Protein AF-A0A9P3GT77-F1 (afdb_monomer_lite)

Organism: NCBI:txid48140

Radius of gyration: 29.36 Å; chains: 1; bounding box: 68×84×72 Å

Sequence (275 aa):
MAATRSKTGKGPNAPKTLSAKAAGKRKATHTPSASEDEDPRPPKKKAAPAEVVYHAGDIPLFTLVYGRNGRIRLKCIHHRLRRVIKTAFISLKYELYVYDAFPDTLKQNKLQFLAKCLKKAAMTLDEHEIYHQFSVDFNWTKEIISLLETQLSQLQGYVRRLALIKVPLHYKLNGNPPDLQERVLELLRGLRYVYAGDVMGVFDATKPFMHPCIADIIFHLLWTQRRSFLQLATGLFDIEWNGEAYKIIPGPLVCLVATAIHSVLRDMSTPAEVP

pLDDT: mean 75.18, std 20.64, range [29.97, 97.44]

InterPro domains:
  IPR045341 Domain of unknown function DUF6532 [PF20149] (93-270)

Foldseek 3Di:
DDDDDDDDDDDDDDDDDDDDDDDDDDDDDDDDDDDDDDDPDDDDDDPDPDDPDADLVPADQLDFDADPVRATDLVRHHPLLSQLLVQLLLLLVVCCFAPNVCLPPDVVSLLVSSLVSSLVSCVVVVVVVSNVCSVPPVVSVVSSSVVVVVSSVVVLVVLLVLLLVLLCVQQVLPDDLVVSLVLLVCVVVPPPFDFADHSPGDTPPVGGLPHVSLVVSVCCQQPVDPCGNCVVCVVQQQDDDPNDGGGDRHPSNSVSNRVSNSVSSVVSNDDDPDD

Structure (mmCIF, N/CA/C/O backbone):
data_AF-A0A9P3GT77-F1
#
_entry.id   AF-A0A9P3GT77-F1
#
loop_
_atom_site.group_PDB
_atom_site.id
_atom_site.type_symbol
_atom_site.label_atom_id
_atom_site.label_alt_id
_atom_site.label_comp_id
_atom_site.label_asym_id
_atom_site.label_entity_id
_atom_site.label_seq_id
_atom_site.pdbx_PDB_ins_code
_atom_site.Cartn_x
_atom_site.Cartn_y
_atom_site.Cartn_z
_atom_site.occupancy
_atom_site.B_iso_or_equiv
_atom_site.auth_seq_id
_atom_site.auth_comp_id
_atom_site.auth_asym_id
_atom_site.auth_atom_id
_atom_site.pdbx_PDB_model_num
ATOM 1 N N . MET A 1 1 ? 31.602 -51.333 -35.071 1.00 41.25 1 MET A N 1
ATOM 2 C CA . MET A 1 1 ? 32.617 -50.286 -35.325 1.00 41.25 1 MET A CA 1
ATOM 3 C C . MET A 1 1 ? 32.482 -49.267 -34.206 1.00 41.25 1 MET A C 1
ATOM 5 O O . MET A 1 1 ? 31.450 -48.631 -34.116 1.00 41.25 1 MET A O 1
ATOM 9 N N . ALA A 1 2 ? 33.247 -49.410 -33.130 1.00 36.69 2 ALA A N 1
ATOM 10 C CA . ALA A 1 2 ? 34.633 -48.966 -32.940 1.00 36.69 2 ALA A CA 1
ATOM 11 C C . ALA A 1 2 ? 34.633 -47.674 -32.105 1.00 36.69 2 ALA A C 1
ATOM 13 O O . ALA A 1 2 ? 34.056 -46.661 -32.476 1.00 36.69 2 ALA A O 1
ATOM 14 N N . ALA A 1 3 ? 35.207 -47.816 -30.916 1.00 38.56 3 ALA A N 1
ATOM 15 C CA . ALA A 1 3 ? 35.245 -46.870 -29.819 1.00 38.56 3 ALA A CA 1
ATOM 16 C C . ALA A 1 3 ? 36.272 -45.754 -30.038 1.00 38.56 3 ALA A C 1
ATOM 18 O O . ALA A 1 3 ? 37.274 -45.990 -30.703 1.00 38.56 3 ALA A O 1
ATOM 19 N N . THR A 1 4 ? 36.136 -44.654 -29.293 1.00 48.56 4 THR A N 1
ATOM 20 C CA . THR A 1 4 ? 37.295 -44.049 -28.615 1.00 48.56 4 THR A CA 1
ATOM 21 C C . THR A 1 4 ? 36.884 -43.260 -27.370 1.00 48.56 4 THR A C 1
ATOM 23 O O . THR A 1 4 ? 36.150 -42.279 -27.408 1.00 48.56 4 THR A O 1
ATOM 26 N N . ARG A 1 5 ? 37.399 -43.748 -26.237 1.00 42.12 5 ARG A N 1
ATOM 27 C CA . ARG A 1 5 ? 37.563 -43.063 -24.950 1.00 42.12 5 ARG A CA 1
ATOM 28 C C . ARG A 1 5 ? 38.651 -41.991 -25.068 1.00 42.12 5 ARG A C 1
ATOM 30 O O . ARG A 1 5 ? 39.662 -42.234 -25.716 1.00 42.12 5 ARG A O 1
ATOM 37 N N . SER A 1 6 ? 38.540 -40.933 -24.268 1.00 46.06 6 SER A N 1
ATOM 38 C CA . SER A 1 6 ? 39.697 -40.206 -23.734 1.00 46.06 6 SER A CA 1
ATOM 39 C C . SER A 1 6 ? 39.411 -39.758 -22.295 1.00 46.06 6 SER A C 1
ATOM 41 O O . SER A 1 6 ? 38.379 -39.157 -22.009 1.00 46.06 6 SER A O 1
ATOM 43 N N . LYS A 1 7 ? 40.312 -40.145 -21.386 1.00 42.88 7 LYS A N 1
ATOM 44 C CA . LYS A 1 7 ? 40.412 -39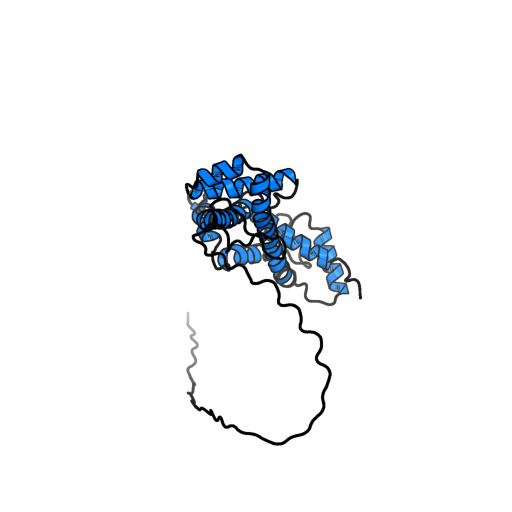.791 -19.960 1.00 42.88 7 LYS A CA 1
ATOM 45 C C . LYS A 1 7 ? 41.650 -38.905 -19.801 1.00 42.88 7 LYS A C 1
ATOM 47 O O . LYS A 1 7 ? 42.642 -39.264 -20.414 1.00 42.88 7 LYS A O 1
ATOM 52 N N . THR A 1 8 ? 41.620 -37.922 -18.891 1.00 38.75 8 THR A N 1
ATOM 53 C CA . THR A 1 8 ? 42.685 -37.490 -17.932 1.00 38.75 8 THR A CA 1
ATOM 54 C C . THR A 1 8 ? 42.324 -36.087 -17.401 1.00 38.75 8 THR A C 1
ATOM 56 O O . THR A 1 8 ? 41.850 -35.280 -18.182 1.00 38.75 8 THR A O 1
ATOM 59 N N . GLY A 1 9 ? 42.486 -35.693 -16.132 1.00 36.59 9 GLY A N 1
ATOM 60 C CA . GLY A 1 9 ? 43.200 -36.300 -15.013 1.00 36.59 9 GLY A CA 1
ATOM 61 C C . GLY A 1 9 ? 42.907 -35.620 -13.656 1.00 36.59 9 GLY A C 1
ATOM 62 O O . GLY A 1 9 ? 42.288 -34.563 -13.579 1.00 36.59 9 GLY A O 1
ATOM 63 N N . LYS A 1 10 ? 43.355 -36.310 -12.594 1.00 35.69 10 LYS A N 1
ATOM 64 C CA . LYS A 1 10 ? 43.526 -35.878 -11.188 1.00 35.69 10 LYS A CA 1
ATOM 65 C C . LYS A 1 10 ? 44.406 -34.613 -11.114 1.00 35.69 10 LYS A C 1
ATOM 67 O O . LYS A 1 10 ? 45.327 -34.498 -11.906 1.00 35.69 10 LYS A O 1
ATOM 72 N N . GLY A 1 11 ? 44.221 -33.685 -10.175 1.00 33.62 11 GLY A N 1
ATOM 73 C CA . GLY A 1 11 ? 44.487 -33.857 -8.741 1.00 33.62 11 GLY A CA 1
ATOM 74 C C . GLY A 1 11 ? 44.861 -32.511 -8.072 1.00 33.62 11 GLY A C 1
ATOM 75 O O . GLY A 1 11 ? 44.884 -31.498 -8.760 1.00 33.62 11 GLY A O 1
ATOM 76 N N . PRO A 1 12 ? 45.113 -32.484 -6.750 1.00 51.50 12 PRO A N 1
ATOM 77 C CA . PRO A 1 12 ? 44.580 -31.489 -5.805 1.00 51.50 12 PRO A CA 1
ATOM 78 C C . PRO A 1 12 ? 45.607 -30.447 -5.322 1.00 51.50 12 PRO A C 1
ATOM 80 O O . PRO A 1 12 ? 46.800 -30.664 -5.482 1.00 51.50 12 PRO A O 1
ATOM 83 N N . ASN A 1 13 ? 45.156 -29.379 -4.640 1.00 35.78 13 ASN A N 1
ATOM 84 C CA . ASN A 1 13 ? 45.839 -28.845 -3.447 1.00 35.78 13 ASN A CA 1
ATOM 85 C C . ASN A 1 13 ? 45.026 -27.764 -2.708 1.00 35.78 13 ASN A C 1
ATOM 87 O O . ASN A 1 13 ? 44.685 -26.724 -3.261 1.00 35.78 13 ASN A O 1
ATOM 91 N N . ALA A 1 14 ? 44.787 -28.014 -1.419 1.00 36.66 14 ALA A N 1
ATOM 92 C CA . ALA A 1 14 ? 44.567 -27.003 -0.386 1.00 36.66 14 ALA A CA 1
ATOM 93 C C . ALA A 1 14 ? 45.889 -26.804 0.380 1.00 36.66 14 ALA A C 1
ATOM 95 O O . ALA A 1 14 ? 46.690 -27.741 0.437 1.00 36.66 14 ALA A O 1
ATOM 96 N N . PRO A 1 15 ? 46.088 -25.657 1.054 1.00 42.78 15 PRO A N 1
ATOM 97 C CA . PRO A 1 15 ? 46.388 -25.769 2.485 1.00 42.78 15 PRO A CA 1
ATOM 98 C C . PRO A 1 15 ? 45.767 -24.665 3.379 1.00 42.78 15 PRO A C 1
ATOM 100 O O . PRO A 1 15 ? 45.815 -23.478 3.085 1.00 42.78 15 PRO A O 1
ATOM 103 N N . LYS A 1 16 ? 45.174 -25.123 4.493 1.00 37.44 16 LYS A N 1
ATOM 104 C CA . LYS A 1 16 ? 45.389 -24.769 5.920 1.00 37.44 16 LYS A CA 1
ATOM 105 C C . LYS A 1 16 ? 45.802 -23.337 6.363 1.00 37.44 16 LYS A C 1
ATOM 107 O O . LYS A 1 16 ? 46.931 -22.919 6.162 1.00 37.44 16 LYS A O 1
ATOM 112 N N . THR A 1 17 ? 44.886 -22.730 7.143 1.00 35.00 17 THR A N 1
ATOM 113 C CA . THR A 1 17 ? 44.977 -22.144 8.522 1.00 35.00 17 THR A CA 1
ATOM 114 C C . THR A 1 17 ? 46.161 -21.274 8.984 1.00 35.00 17 THR A C 1
ATOM 116 O O . THR A 1 17 ? 47.285 -21.740 8.901 1.00 35.00 17 THR A O 1
ATOM 119 N N . LEU A 1 18 ? 45.861 -20.157 9.688 1.00 36.53 18 LEU A N 1
ATOM 120 C CA . LEU A 1 18 ? 46.542 -19.562 10.882 1.00 36.53 18 LEU A CA 1
ATOM 121 C C . LEU A 1 18 ? 45.665 -18.374 11.393 1.00 36.53 18 LEU A C 1
ATOM 123 O O . LEU A 1 18 ? 45.465 -17.423 10.652 1.00 36.53 18 LEU A O 1
ATOM 127 N N . SER A 1 19 ? 44.837 -18.458 12.448 1.00 31.14 19 SER A N 1
ATOM 128 C CA . SER A 1 19 ? 45.058 -18.246 13.905 1.00 31.14 19 SER A CA 1
ATOM 129 C C . SER A 1 19 ? 46.036 -17.138 14.358 1.00 31.14 19 SER A C 1
ATOM 131 O O . SER A 1 19 ? 47.237 -17.320 14.197 1.00 31.14 19 SER A O 1
ATOM 133 N N . ALA A 1 20 ? 45.519 -16.086 15.032 1.00 33.12 20 ALA A N 1
ATOM 134 C CA . ALA A 1 20 ? 46.004 -15.435 16.287 1.00 33.12 20 ALA A CA 1
ATOM 135 C C . ALA A 1 20 ? 45.123 -14.180 16.596 1.00 33.12 20 ALA A C 1
ATOM 137 O O . ALA A 1 20 ? 44.904 -13.379 15.696 1.00 33.12 20 ALA A O 1
ATOM 138 N N . LYS A 1 21 ? 44.390 -14.021 17.725 1.00 29.97 21 LYS A N 1
ATOM 139 C CA . LYS A 1 21 ? 44.791 -13.569 19.098 1.00 29.97 21 LYS A CA 1
ATOM 140 C C . LYS A 1 21 ? 45.731 -12.339 19.066 1.00 29.97 21 LYS A C 1
ATOM 142 O O . LYS A 1 21 ? 46.689 -12.371 18.322 1.00 29.97 21 LYS A O 1
ATOM 147 N N . ALA A 1 22 ? 45.595 -11.244 19.825 1.00 33.00 22 ALA A N 1
ATOM 148 C CA . ALA A 1 22 ? 45.051 -10.972 21.162 1.00 33.00 22 ALA A CA 1
ATOM 149 C C . ALA A 1 22 ? 44.856 -9.429 21.329 1.00 33.00 22 ALA A C 1
ATOM 151 O O . ALA A 1 22 ? 45.508 -8.656 20.641 1.00 33.00 22 ALA A O 1
ATOM 152 N N . ALA A 1 23 ? 43.835 -8.945 22.047 1.00 31.38 23 ALA A N 1
ATOM 153 C CA . ALA A 1 23 ? 43.870 -8.405 23.424 1.00 31.38 23 ALA A CA 1
ATOM 154 C C . ALA A 1 23 ? 44.780 -7.179 23.688 1.00 31.38 23 ALA A C 1
ATOM 156 O O . ALA A 1 23 ? 45.988 -7.239 23.502 1.00 31.38 23 ALA A O 1
ATOM 157 N N . GLY A 1 24 ? 44.205 -6.110 24.264 1.00 32.88 24 GLY A N 1
ATOM 158 C CA . GLY A 1 24 ? 44.975 -4.977 24.793 1.00 32.88 24 GLY A CA 1
ATOM 159 C C . GLY A 1 24 ? 44.145 -3.853 25.427 1.00 32.88 24 GLY A C 1
ATOM 160 O O . GLY A 1 24 ? 44.104 -2.748 24.906 1.00 32.88 24 GLY A O 1
ATOM 161 N N . LYS A 1 25 ? 43.490 -4.118 26.567 1.00 37.31 25 LYS A N 1
ATOM 162 C CA . LYS A 1 25 ? 43.010 -3.080 27.502 1.00 37.31 25 LYS A CA 1
ATOM 163 C C . LYS A 1 25 ? 44.212 -2.479 28.235 1.00 37.31 25 LYS A C 1
ATOM 165 O O . LYS A 1 25 ? 44.905 -3.240 28.904 1.00 37.31 25 LYS A O 1
ATOM 170 N N . ARG A 1 26 ? 44.361 -1.149 28.270 1.00 36.75 26 ARG A N 1
ATOM 171 C CA . ARG A 1 26 ? 44.940 -0.432 29.423 1.00 36.75 26 ARG A CA 1
ATOM 172 C C . ARG A 1 26 ? 44.242 0.911 29.639 1.00 36.75 26 ARG A C 1
ATOM 174 O O . ARG A 1 26 ? 43.902 1.616 28.700 1.00 36.75 26 ARG A O 1
ATOM 181 N N . LYS A 1 27 ? 44.000 1.185 30.917 1.00 35.00 27 LYS A N 1
ATOM 182 C CA . LYS A 1 27 ? 43.305 2.314 31.536 1.00 35.00 27 LYS A CA 1
ATOM 183 C C . LYS A 1 27 ? 44.300 2.890 32.549 1.00 35.00 27 LYS A C 1
ATOM 185 O O . LYS A 1 27 ? 44.829 2.084 33.309 1.00 35.00 27 LYS A O 1
ATOM 190 N N . ALA A 1 28 ? 44.530 4.204 32.581 1.00 33.06 28 ALA A N 1
ATOM 191 C CA . ALA A 1 28 ? 45.010 4.932 33.766 1.00 33.06 28 ALA A CA 1
ATOM 192 C C . ALA A 1 28 ? 44.910 6.468 33.579 1.00 33.06 28 ALA A C 1
ATOM 194 O O . ALA A 1 28 ? 45.537 7.038 32.696 1.00 33.06 28 ALA A O 1
ATOM 195 N N . THR A 1 29 ? 44.066 7.070 34.422 1.00 32.84 29 THR A N 1
ATOM 196 C CA . THR A 1 29 ? 44.151 8.351 35.177 1.00 32.84 29 THR A CA 1
ATOM 197 C C . THR A 1 29 ? 45.585 8.839 35.511 1.00 32.84 29 THR A C 1
ATOM 199 O O . THR A 1 29 ? 46.467 7.996 35.572 1.00 32.84 29 THR A O 1
ATOM 202 N N . HIS A 1 30 ? 45.935 10.104 35.820 1.00 32.09 30 HIS A N 1
ATOM 203 C CA . HIS A 1 30 ? 45.241 11.287 36.377 1.00 32.09 30 HIS A CA 1
ATOM 204 C C . HIS A 1 30 ? 46.083 12.594 36.143 1.00 32.09 30 HIS A C 1
ATOM 206 O O . HIS A 1 30 ? 47.277 12.504 35.882 1.00 32.09 30 HIS A O 1
ATOM 212 N N . THR A 1 31 ? 45.412 13.755 36.269 1.00 34.66 31 THR A N 1
ATOM 213 C CA . THR A 1 31 ? 45.726 15.230 36.300 1.00 34.66 31 THR A CA 1
ATOM 214 C C . THR A 1 31 ? 46.923 15.719 37.180 1.00 34.66 31 THR A C 1
ATOM 216 O O . THR A 1 31 ? 47.523 14.840 37.792 1.00 34.66 31 THR A O 1
ATOM 219 N N . PRO A 1 32 ? 47.243 17.044 37.404 1.00 45.09 32 PRO A N 1
ATOM 220 C CA . PRO A 1 32 ? 46.689 18.359 36.939 1.00 45.09 32 PRO A CA 1
ATOM 221 C C . PRO A 1 32 ? 47.718 19.491 36.587 1.00 45.09 32 PRO A C 1
ATOM 223 O O . PRO A 1 32 ? 48.894 19.366 36.898 1.00 45.09 32 PRO A O 1
ATOM 226 N N . SER A 1 33 ? 47.270 20.634 36.025 1.00 30.64 33 SER A N 1
ATOM 227 C CA . SER A 1 33 ? 47.635 22.015 36.463 1.00 30.64 33 SER A CA 1
ATOM 228 C C . SER A 1 33 ? 46.906 23.108 35.643 1.00 30.64 33 SER A C 1
ATOM 230 O O . SER A 1 33 ? 46.419 22.843 34.549 1.00 30.64 33 SER A O 1
ATOM 232 N N . ALA A 1 34 ? 46.806 24.297 36.239 1.00 34.31 34 ALA A N 1
ATOM 233 C CA . ALA A 1 34 ? 45.875 25.411 36.051 1.00 34.31 34 ALA A CA 1
ATOM 234 C C . ALA A 1 34 ? 46.144 26.385 34.883 1.00 34.31 34 ALA A C 1
ATOM 236 O O . ALA A 1 34 ? 47.297 26.626 34.543 1.00 34.31 34 ALA A O 1
ATOM 237 N N . SER A 1 35 ? 45.080 27.049 34.407 1.00 38.16 35 SER A N 1
ATOM 238 C CA . SER A 1 35 ? 45.021 28.513 34.220 1.00 38.16 35 SER A CA 1
ATOM 239 C C . SER A 1 35 ? 43.594 28.969 33.878 1.00 38.16 35 SER A C 1
ATOM 241 O O . SER A 1 35 ? 42.837 28.255 33.221 1.00 38.16 35 SER A O 1
ATOM 243 N N . GLU A 1 36 ? 43.251 30.141 34.399 1.00 38.47 36 GLU A N 1
ATOM 244 C CA . GLU A 1 36 ? 41.972 30.847 34.364 1.00 38.47 36 GLU A CA 1
ATOM 245 C C . GLU A 1 36 ? 41.697 31.458 32.981 1.00 38.47 36 GLU A C 1
ATOM 247 O O . GLU A 1 36 ? 42.613 31.987 32.364 1.00 38.47 36 GLU A O 1
ATOM 252 N N . ASP A 1 37 ? 40.444 31.402 32.521 1.00 40.75 37 ASP A N 1
ATOM 253 C CA . ASP A 1 37 ? 39.823 32.456 31.706 1.00 40.75 37 ASP A CA 1
ATOM 254 C C . ASP A 1 37 ? 38.298 32.232 31.704 1.00 40.75 37 ASP A C 1
ATOM 256 O O . ASP A 1 37 ? 37.785 31.201 31.252 1.00 40.75 37 ASP A O 1
ATOM 260 N N . GLU A 1 38 ? 37.570 33.165 32.320 1.00 41.28 38 GLU A N 1
ATOM 261 C CA . GLU A 1 38 ? 36.108 33.178 32.374 1.00 41.28 38 GLU A CA 1
ATOM 262 C C . GLU A 1 38 ? 35.530 33.638 31.031 1.00 41.28 38 GLU A C 1
ATOM 264 O O . GLU A 1 38 ? 35.486 34.828 30.731 1.00 41.28 38 GLU A O 1
ATOM 269 N N . ASP A 1 39 ? 35.006 32.691 30.256 1.00 48.16 39 ASP A N 1
ATOM 270 C CA . ASP A 1 39 ? 34.162 32.979 29.094 1.00 48.16 39 ASP A CA 1
ATOM 271 C C . ASP A 1 39 ? 32.670 32.930 29.503 1.00 48.16 39 ASP A C 1
ATOM 273 O O . ASP A 1 39 ? 32.224 31.952 30.130 1.00 48.16 39 ASP A O 1
ATOM 277 N N . PRO A 1 40 ? 31.845 33.943 29.169 1.00 47.97 40 PRO A N 1
ATOM 278 C CA . PRO A 1 40 ? 30.456 34.010 29.603 1.00 47.97 40 PRO A CA 1
ATOM 279 C C . PRO A 1 40 ? 29.634 32.896 28.946 1.00 47.97 40 PRO A C 1
ATOM 281 O O . PRO A 1 40 ? 29.394 32.873 27.737 1.00 47.97 40 PRO A O 1
ATOM 284 N N . ARG A 1 41 ? 29.163 31.951 29.772 1.00 45.28 41 ARG A N 1
ATOM 285 C CA . ARG A 1 41 ? 28.322 30.835 29.321 1.00 45.28 41 ARG A CA 1
ATOM 286 C C . ARG A 1 41 ? 27.078 31.345 28.578 1.00 45.28 41 ARG A C 1
ATOM 288 O O . ARG A 1 41 ? 26.336 32.159 29.133 1.00 45.28 41 ARG A O 1
ATOM 295 N N . PRO A 1 42 ? 26.759 30.789 27.395 1.00 50.72 42 PRO A N 1
ATOM 296 C CA . PRO A 1 42 ? 25.508 31.082 26.712 1.00 50.72 42 PRO A CA 1
ATOM 297 C C . PRO A 1 42 ? 24.307 30.670 27.584 1.00 50.72 42 PRO A C 1
ATOM 299 O O . PRO A 1 42 ? 24.389 29.686 28.333 1.00 50.72 42 PRO A O 1
ATOM 302 N N . PRO A 1 43 ? 23.176 31.394 27.502 1.00 47.22 43 PRO A N 1
ATOM 303 C CA . PRO A 1 43 ? 22.018 31.159 28.353 1.00 47.22 43 PRO A CA 1
ATOM 304 C C . PRO A 1 43 ? 21.538 29.710 28.234 1.00 47.22 43 PRO A C 1
ATOM 306 O O . PRO A 1 43 ? 21.318 29.187 27.137 1.00 47.22 43 PRO A O 1
ATOM 309 N N . LYS A 1 44 ? 21.371 29.057 29.393 1.00 48.31 44 LYS A N 1
ATOM 310 C CA . LYS A 1 44 ? 20.830 27.699 29.521 1.00 48.31 44 LYS A CA 1
ATOM 311 C C . LYS A 1 44 ? 19.544 27.596 28.696 1.00 48.31 44 LYS A C 1
ATOM 313 O O . LYS A 1 44 ? 18.542 28.229 29.028 1.00 48.31 44 LYS A O 1
ATOM 318 N N . LYS A 1 45 ? 19.566 26.783 27.631 1.00 52.47 45 LYS A N 1
ATOM 319 C CA . LYS A 1 45 ? 18.359 26.383 26.893 1.00 52.47 45 LYS A CA 1
ATOM 320 C C . LYS A 1 45 ? 17.321 25.915 27.911 1.00 52.47 45 LYS A C 1
ATOM 322 O O . LYS A 1 45 ? 17.582 24.969 28.654 1.00 52.47 45 LYS A O 1
ATOM 327 N N . LYS A 1 46 ? 16.169 26.596 27.956 1.00 49.16 46 LYS A N 1
ATOM 328 C CA . LYS A 1 46 ? 15.013 26.194 28.767 1.00 49.16 46 LYS A CA 1
ATOM 329 C C . LYS A 1 46 ? 14.763 24.706 28.527 1.00 49.16 46 LYS A C 1
ATOM 331 O O . LYS A 1 46 ? 14.626 24.285 27.376 1.00 49.16 46 LYS A O 1
ATOM 336 N N 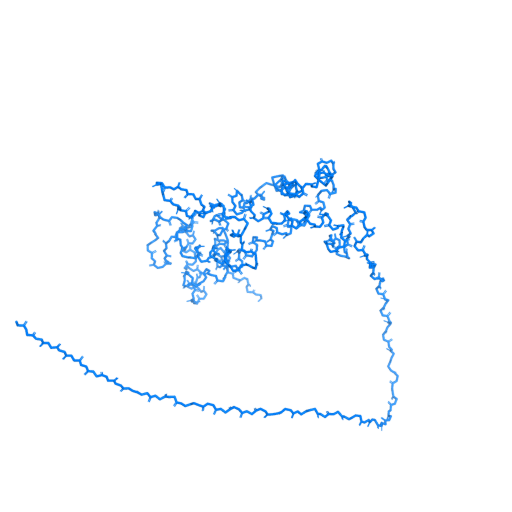. ALA A 1 47 ? 14.778 23.924 29.605 1.00 51.66 47 ALA A N 1
ATOM 337 C CA . ALA A 1 47 ? 14.509 22.497 29.555 1.00 51.66 47 ALA A CA 1
ATOM 338 C C . ALA A 1 47 ? 13.182 22.274 28.821 1.00 51.66 47 ALA A C 1
ATOM 340 O O . ALA A 1 47 ? 12.171 22.898 29.150 1.00 51.66 47 ALA A O 1
ATOM 341 N N . ALA A 1 48 ? 13.207 21.430 27.789 1.00 53.25 48 ALA A N 1
ATOM 342 C CA . ALA A 1 48 ? 11.991 21.019 27.106 1.00 53.25 48 ALA A CA 1
ATOM 343 C C . ALA A 1 48 ? 11.019 20.430 28.146 1.00 53.25 48 ALA A C 1
ATOM 345 O O . ALA A 1 48 ? 11.479 19.717 29.042 1.00 53.25 48 ALA A O 1
ATOM 346 N N . PRO A 1 49 ? 9.706 20.703 28.047 1.00 49.50 49 PRO A N 1
ATOM 347 C CA . PRO A 1 49 ? 8.736 20.160 28.987 1.00 49.50 49 PRO A CA 1
ATOM 348 C C . PRO A 1 49 ? 8.874 18.637 29.054 1.00 49.50 49 PRO A C 1
ATOM 350 O O . PRO A 1 49 ? 9.036 17.976 28.015 1.00 49.50 49 PRO A O 1
ATOM 353 N N . ALA A 1 50 ? 8.864 18.131 30.292 1.00 55.91 50 ALA A N 1
ATOM 354 C CA . ALA A 1 50 ? 9.032 16.726 30.627 1.00 55.91 50 ALA A CA 1
ATOM 355 C C . ALA A 1 50 ? 8.131 15.862 29.738 1.00 55.91 50 ALA A C 1
ATOM 357 O O . ALA A 1 50 ? 6.953 16.161 29.535 1.00 55.91 50 ALA A O 1
ATOM 358 N N . GLU A 1 51 ? 8.712 14.822 29.142 1.00 58.41 51 GLU A N 1
ATOM 359 C CA . GLU A 1 51 ? 7.968 13.895 28.301 1.00 58.41 51 GLU A CA 1
ATOM 360 C C . GLU A 1 51 ? 6.932 13.192 29.184 1.00 58.41 51 GLU A C 1
ATOM 362 O O . GLU A 1 51 ? 7.298 12.466 30.104 1.00 58.41 51 GLU A O 1
ATOM 367 N N . VAL A 1 52 ? 5.641 13.442 28.947 1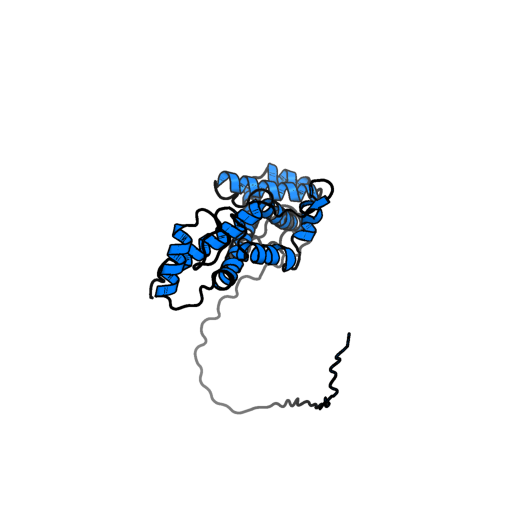.00 59.72 52 VAL A N 1
ATOM 368 C CA . VAL A 1 52 ? 4.571 12.719 29.641 1.00 59.72 52 VAL A CA 1
ATOM 369 C C . VAL A 1 52 ? 4.691 11.250 29.239 1.00 59.72 52 VAL A C 1
ATOM 371 O O . VAL A 1 52 ? 4.412 10.873 28.095 1.00 59.72 52 VAL A O 1
ATOM 374 N N . VAL A 1 53 ? 5.189 10.432 30.164 1.00 60.94 53 VAL A N 1
ATOM 375 C CA . VAL A 1 53 ? 5.302 8.985 29.996 1.00 60.94 53 VAL A CA 1
ATOM 376 C C . VAL A 1 53 ? 3.919 8.398 30.245 1.00 60.94 53 VAL A C 1
ATOM 378 O O . VAL A 1 53 ? 3.512 8.193 31.381 1.00 60.94 53 VAL A O 1
ATOM 381 N N . TYR A 1 54 ? 3.167 8.157 29.174 1.00 59.75 54 TYR A N 1
ATOM 382 C CA . TYR A 1 54 ? 1.894 7.448 29.270 1.00 59.75 54 TYR A CA 1
ATOM 383 C C . TYR A 1 54 ? 2.155 5.947 29.447 1.00 59.75 54 TYR A C 1
ATOM 385 O O . TYR A 1 54 ? 2.720 5.305 28.552 1.00 59.75 54 TYR A O 1
ATOM 393 N N . HIS A 1 55 ? 1.731 5.374 30.575 1.00 61.84 55 HIS A N 1
ATOM 394 C CA . HIS A 1 55 ? 1.684 3.925 30.748 1.00 61.84 55 HIS A CA 1
ATOM 395 C C . HIS A 1 55 ? 0.522 3.353 29.924 1.00 61.84 55 HIS A C 1
ATOM 397 O O . HIS A 1 55 ? -0.586 3.880 29.920 1.00 61.84 55 HIS A O 1
ATOM 403 N N . ALA A 1 56 ? 0.775 2.271 29.181 1.00 55.94 56 ALA A N 1
ATOM 404 C CA . ALA A 1 56 ? -0.183 1.712 28.222 1.00 55.94 56 ALA A CA 1
ATOM 405 C C . ALA A 1 56 ? -1.504 1.207 28.847 1.00 55.94 56 AL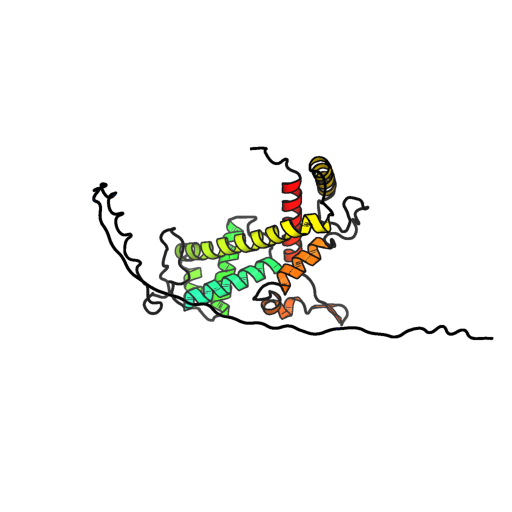A A C 1
ATOM 407 O O . ALA A 1 56 ? -2.451 0.970 28.098 1.00 55.94 56 ALA A O 1
ATOM 408 N N . GLY A 1 57 ? -1.543 1.020 30.173 1.00 62.00 57 GLY A N 1
ATOM 409 C CA . GLY A 1 57 ? -2.708 0.539 30.922 1.00 62.00 57 GLY A CA 1
ATOM 410 C C . GLY A 1 57 ? -3.745 1.612 31.261 1.00 62.00 57 GLY A C 1
ATOM 411 O O . GLY A 1 57 ? -4.911 1.271 31.402 1.00 62.00 57 GLY A O 1
ATOM 412 N N . ASP A 1 58 ? -3.357 2.891 31.301 1.00 74.19 58 ASP A N 1
ATOM 413 C CA . ASP A 1 58 ? -4.214 3.966 31.840 1.00 74.19 58 ASP A CA 1
ATOM 414 C C . ASP A 1 58 ? -4.900 4.805 30.751 1.00 74.19 58 ASP A C 1
ATOM 416 O O . ASP A 1 58 ? -5.607 5.769 31.035 1.00 74.19 58 ASP A O 1
ATOM 420 N N . ILE A 1 59 ? -4.666 4.480 29.478 1.00 81.69 59 ILE A N 1
ATOM 421 C CA . ILE A 1 59 ? -5.190 5.248 28.345 1.00 81.69 59 ILE A CA 1
ATOM 422 C C . ILE A 1 59 ? -6.573 4.704 27.973 1.00 81.69 59 ILE A C 1
ATOM 424 O O . ILE A 1 59 ? -6.655 3.543 27.567 1.00 81.69 59 ILE A O 1
ATOM 428 N N . PRO A 1 60 ? -7.647 5.514 28.023 1.00 90.12 60 PRO A N 1
ATOM 429 C CA . PRO A 1 60 ? -8.972 5.070 27.602 1.00 90.12 60 PRO A CA 1
ATOM 430 C C . PRO A 1 60 ? -8.982 4.589 26.145 1.00 90.12 60 PRO A C 1
ATOM 432 O O . PRO A 1 60 ? -8.218 5.072 25.305 1.00 90.12 60 PRO A O 1
ATOM 435 N N . LEU A 1 61 ? -9.877 3.647 25.829 1.00 90.75 61 LEU A N 1
ATOM 436 C CA . LEU A 1 61 ? -9.905 2.939 24.542 1.00 90.75 61 LEU A CA 1
ATOM 437 C C . LEU A 1 61 ? -9.879 3.870 23.317 1.00 90.75 61 LEU A C 1
ATOM 439 O O . LEU A 1 61 ? -9.151 3.603 22.359 1.00 90.75 61 LEU A O 1
ATOM 443 N N . PHE A 1 62 ? -10.654 4.955 23.361 1.00 93.38 62 PHE A N 1
ATOM 444 C CA . PHE A 1 62 ? -10.831 5.887 22.244 1.00 93.38 62 PHE A CA 1
ATOM 445 C C . PHE A 1 62 ? -9.931 7.128 22.323 1.00 93.38 62 PHE A C 1
ATOM 447 O O . PHE A 1 62 ? -9.998 7.997 21.455 1.00 93.38 62 PHE A O 1
ATOM 454 N N . THR A 1 63 ? -9.050 7.222 23.322 1.00 93.56 63 THR A N 1
ATOM 455 C CA . THR A 1 63 ? -8.147 8.368 23.461 1.00 93.56 63 THR A CA 1
ATOM 456 C C . THR A 1 63 ? -6.993 8.283 22.462 1.00 93.56 63 THR A C 1
ATOM 458 O O . THR A 1 63 ? -6.200 7.336 22.458 1.00 93.56 63 THR A O 1
ATOM 461 N N . LEU A 1 64 ? -6.871 9.317 21.626 1.00 93.00 64 LEU A N 1
ATOM 462 C CA . LEU A 1 64 ? -5.741 9.506 20.719 1.00 93.00 64 LEU A CA 1
ATOM 463 C C . LEU A 1 64 ? -4.661 10.345 21.404 1.00 93.00 64 LEU A C 1
ATOM 465 O O . LEU A 1 64 ? -4.936 11.413 21.944 1.00 93.00 64 LEU A O 1
ATOM 469 N N . VAL A 1 65 ? -3.418 9.866 21.361 1.00 92.50 65 VAL A N 1
ATOM 470 C CA . VAL A 1 65 ? -2.259 10.568 21.926 1.00 92.50 65 VAL A CA 1
ATOM 471 C C . VAL A 1 65 ? -1.395 11.097 20.791 1.00 92.50 65 VAL A C 1
ATOM 473 O O . VAL A 1 65 ? -0.917 10.323 19.959 1.00 92.50 65 VAL A O 1
ATOM 476 N N . TYR A 1 66 ? -1.158 12.406 20.777 1.00 92.88 66 TYR A N 1
ATOM 477 C CA . TYR A 1 66 ? -0.388 13.092 19.739 1.00 92.88 66 TYR A CA 1
ATOM 478 C C . TYR A 1 66 ? 1.049 13.375 20.193 1.00 92.88 66 TYR A C 1
ATOM 480 O O . TYR A 1 66 ? 1.337 13.574 21.372 1.00 92.88 66 TYR A O 1
ATOM 488 N N . GLY A 1 67 ? 1.983 13.350 19.245 1.00 90.56 67 GLY A N 1
ATOM 489 C CA . GLY A 1 67 ? 3.361 13.783 19.451 1.00 90.56 67 GLY A CA 1
ATOM 490 C C . GLY A 1 67 ? 3.529 15.288 19.250 1.00 90.56 67 GLY A C 1
ATOM 491 O O . GLY A 1 67 ? 2.624 15.977 18.791 1.00 90.56 67 GLY A O 1
ATOM 492 N N . ARG A 1 68 ? 4.742 15.795 19.509 1.00 90.44 68 ARG A N 1
ATOM 493 C CA . ARG A 1 68 ? 5.099 17.214 19.287 1.00 90.44 68 ARG A CA 1
ATOM 494 C C . ARG A 1 68 ? 4.925 17.676 17.834 1.00 90.44 68 ARG A C 1
ATOM 496 O O . ARG A 1 68 ? 4.832 18.864 17.577 1.00 90.44 68 ARG A O 1
ATOM 503 N N . ASN A 1 69 ? 4.896 16.740 16.891 1.00 88.31 69 ASN A N 1
ATOM 504 C CA . ASN A 1 69 ? 4.690 16.982 15.464 1.00 88.31 69 ASN A CA 1
ATOM 505 C C . ASN A 1 69 ? 3.209 16.938 15.040 1.00 88.31 69 ASN A C 1
ATOM 507 O O . ASN A 1 69 ? 2.940 16.859 13.845 1.00 88.31 69 ASN A O 1
ATOM 511 N N . GLY A 1 70 ? 2.268 16.884 15.989 1.00 87.94 70 GLY A N 1
ATOM 512 C CA . GLY A 1 70 ? 0.835 16.776 15.704 1.00 87.94 70 GLY A CA 1
ATOM 513 C C . GLY A 1 70 ? 0.395 15.418 15.149 1.00 87.94 70 GLY A C 1
ATOM 514 O O . GLY A 1 70 ? -0.753 15.268 14.759 1.00 87.94 70 GLY A O 1
ATOM 515 N N . ARG A 1 71 ? 1.276 14.405 15.103 1.00 89.19 71 ARG A N 1
ATOM 516 C CA . ARG A 1 71 ? 0.933 13.059 14.607 1.00 89.19 71 ARG A CA 1
ATOM 517 C C . ARG A 1 71 ? 0.587 12.116 15.751 1.00 89.19 71 ARG A C 1
ATOM 519 O O . ARG A 1 71 ? 1.212 12.171 16.811 1.00 89.19 71 ARG A O 1
ATOM 526 N N . ILE A 1 72 ? -0.336 11.186 15.511 1.00 92.69 72 ILE A N 1
ATOM 527 C CA . ILE A 1 72 ? -0.709 10.158 16.491 1.00 92.69 72 ILE A CA 1
ATOM 528 C C . ILE A 1 72 ? 0.503 9.271 16.824 1.00 92.69 72 ILE A C 1
ATOM 530 O O . ILE A 1 72 ? 1.146 8.680 15.950 1.00 92.69 72 ILE A O 1
ATOM 534 N N . ARG A 1 73 ? 0.798 9.119 18.118 1.00 92.25 73 ARG A N 1
ATOM 535 C CA . ARG A 1 73 ? 1.801 8.180 18.632 1.00 92.25 73 ARG A CA 1
ATOM 536 C C . ARG A 1 73 ? 1.167 6.805 18.806 1.00 92.25 73 ARG A C 1
ATOM 538 O O . ARG A 1 73 ? 0.669 6.467 19.874 1.00 92.25 73 ARG A O 1
ATOM 545 N N . LEU A 1 74 ? 1.288 5.949 17.791 1.00 89.56 74 LEU A N 1
ATOM 546 C CA . LEU A 1 74 ? 0.734 4.583 17.810 1.00 89.56 74 LEU A CA 1
ATOM 547 C C . LEU A 1 74 ? 1.201 3.729 19.013 1.00 89.56 74 LEU A C 1
ATOM 549 O O . LEU A 1 74 ? 0.501 2.817 19.439 1.00 89.56 74 LEU A O 1
ATOM 553 N N . LYS A 1 75 ? 2.382 4.004 19.587 1.00 90.38 75 LYS A N 1
ATOM 554 C CA . LYS A 1 75 ? 2.892 3.312 20.790 1.00 90.38 75 LYS A CA 1
ATOM 555 C C . LYS A 1 75 ? 2.266 3.793 22.107 1.00 90.38 75 LYS A C 1
ATOM 557 O O . LYS A 1 75 ? 2.473 3.138 23.125 1.00 90.38 75 LYS A O 1
ATOM 562 N N . CYS A 1 76 ? 1.519 4.890 22.078 1.00 90.12 76 CYS A N 1
ATOM 563 C CA . CYS A 1 76 ? 0.947 5.564 23.243 1.00 90.12 76 CYS A CA 1
ATOM 564 C C . CYS A 1 76 ? -0.588 5.585 23.211 1.00 90.12 76 CYS A C 1
ATOM 566 O O . CYS A 1 76 ? -1.181 6.313 23.984 1.00 90.12 76 CYS A O 1
ATOM 568 N N . ILE A 1 77 ? -1.234 4.829 22.321 1.00 92.69 77 ILE A N 1
ATOM 569 C CA . ILE A 1 77 ? -2.695 4.637 22.336 1.00 92.69 77 ILE A CA 1
ATOM 570 C C . ILE A 1 77 ? -3.054 3.285 22.957 1.00 92.69 77 ILE A C 1
ATOM 572 O O . ILE A 1 77 ? -2.193 2.398 23.031 1.00 92.69 77 ILE A O 1
ATOM 576 N N . HIS A 1 78 ? -4.321 3.096 23.328 1.00 94.50 78 HIS A N 1
ATOM 577 C CA . HIS A 1 78 ? -4.809 1.843 23.901 1.00 94.50 78 HIS A CA 1
ATOM 578 C C . HIS A 1 78 ? -4.452 0.615 23.036 1.00 94.50 78 HIS A C 1
ATOM 580 O O . HIS A 1 78 ? -4.474 0.653 21.800 1.00 94.50 78 HIS A O 1
ATOM 586 N N . HIS A 1 79 ? -4.079 -0.495 23.679 1.00 93.56 79 HIS A N 1
ATOM 587 C CA . HIS A 1 79 ? -3.500 -1.660 23.002 1.00 93.56 79 HIS A CA 1
ATOM 588 C C . HIS A 1 79 ? -4.473 -2.358 22.030 1.00 93.56 79 HIS A C 1
ATOM 590 O O . HIS A 1 79 ? -4.032 -2.776 20.956 1.00 93.56 79 HIS A O 1
ATOM 596 N N . ARG A 1 80 ? -5.778 -2.418 22.351 1.00 95.25 80 ARG A N 1
ATOM 597 C CA . ARG A 1 80 ? -6.838 -2.934 21.453 1.00 95.25 80 ARG A CA 1
ATOM 598 C C . ARG A 1 80 ? -6.911 -2.122 20.157 1.00 95.25 80 ARG A C 1
ATOM 600 O O . ARG A 1 80 ? -6.700 -2.663 19.073 1.00 95.25 80 ARG A O 1
ATOM 607 N N . LEU A 1 81 ? -7.036 -0.796 20.264 1.00 96.12 81 LEU A N 1
ATOM 608 C CA . LEU A 1 81 ? -7.047 0.108 19.108 1.00 96.12 81 LEU A CA 1
ATOM 609 C C . LEU A 1 81 ? -5.756 0.011 18.282 1.00 96.12 81 LEU A C 1
ATOM 611 O O . LEU A 1 81 ? -5.782 -0.066 17.054 1.00 96.12 81 LEU A O 1
ATOM 615 N N . ARG A 1 82 ? -4.603 -0.068 18.952 1.00 95.94 82 ARG A N 1
ATOM 616 C CA . ARG A 1 82 ? -3.305 -0.275 18.296 1.00 95.94 82 ARG A CA 1
ATOM 617 C C . ARG A 1 82 ? -3.261 -1.571 17.489 1.00 95.94 82 ARG A C 1
ATOM 619 O O . ARG A 1 82 ? -2.668 -1.591 16.408 1.00 95.94 82 ARG A O 1
ATOM 626 N N . ARG A 1 83 ? -3.832 -2.655 18.018 1.00 95.88 83 ARG A N 1
ATOM 627 C CA . ARG A 1 83 ? -3.920 -3.955 17.342 1.00 95.88 83 ARG A CA 1
ATOM 628 C C . ARG A 1 83 ? -4.812 -3.862 16.104 1.00 95.88 83 ARG A C 1
ATOM 630 O O . ARG A 1 83 ? -4.396 -4.341 15.049 1.00 95.88 83 ARG A O 1
ATOM 637 N N . VAL A 1 84 ? -5.952 -3.175 16.202 1.00 97.31 84 VAL A N 1
ATOM 638 C CA . VAL A 1 84 ? -6.840 -2.900 15.060 1.00 97.31 84 VAL A CA 1
ATOM 639 C C . VAL A 1 84 ? -6.114 -2.115 13.972 1.00 97.31 84 VAL A C 1
ATOM 641 O O . VAL A 1 84 ? -6.055 -2.573 12.837 1.00 97.31 84 VAL A O 1
ATOM 644 N N . ILE A 1 85 ? -5.455 -1.002 14.307 1.00 96.56 85 ILE A N 1
ATOM 645 C CA . ILE A 1 85 ? -4.727 -0.175 13.326 1.00 96.56 85 ILE A CA 1
ATOM 646 C C . ILE A 1 85 ? -3.615 -0.972 12.628 1.00 96.56 85 ILE A C 1
ATOM 648 O O . ILE A 1 85 ? -3.470 -0.913 11.409 1.00 96.56 85 ILE A O 1
ATOM 652 N N . LYS A 1 86 ? -2.844 -1.772 13.374 1.00 94.69 86 LYS A N 1
ATOM 653 C CA . LYS A 1 86 ? -1.812 -2.639 12.777 1.00 94.69 86 LYS A CA 1
ATOM 654 C C . LYS A 1 86 ? -2.402 -3.694 11.839 1.00 94.69 86 LYS A C 1
ATOM 656 O O . LYS A 1 86 ? -1.786 -4.011 10.825 1.00 94.69 86 LYS A O 1
ATOM 661 N N . THR A 1 87 ? -3.574 -4.224 12.168 1.00 94.25 87 THR A N 1
ATOM 662 C CA . THR A 1 87 ? -4.304 -5.184 11.324 1.00 94.25 87 THR A CA 1
ATOM 663 C C . THR A 1 87 ? -4.906 -4.493 10.098 1.00 94.25 87 THR A C 1
ATOM 665 O O . THR A 1 87 ? -4.930 -5.058 9.005 1.00 94.25 87 THR A O 1
ATOM 668 N N . ALA A 1 88 ? -5.282 -3.221 10.224 1.00 95.94 88 ALA A N 1
ATOM 669 C CA . ALA A 1 88 ? -5.709 -2.396 9.104 1.00 95.94 88 ALA A CA 1
ATOM 670 C C . ALA A 1 88 ? -4.558 -2.102 8.132 1.00 95.94 88 ALA A C 1
ATOM 672 O O . ALA A 1 88 ? -4.788 -2.107 6.933 1.00 95.94 88 ALA A O 1
ATOM 673 N N . PHE A 1 89 ? -3.311 -1.937 8.596 1.00 93.81 89 PHE A N 1
ATOM 674 C CA . PHE A 1 89 ? -2.146 -1.819 7.697 1.00 93.81 89 PHE A CA 1
ATOM 675 C C . PHE A 1 89 ? -1.918 -3.082 6.860 1.00 93.81 89 PHE A C 1
ATOM 677 O O . PHE A 1 89 ? -1.538 -3.005 5.693 1.00 93.81 89 PHE A O 1
ATOM 684 N N . ILE A 1 90 ? -2.168 -4.248 7.454 1.00 90.56 90 ILE A N 1
ATOM 685 C CA . ILE A 1 90 ? -2.123 -5.534 6.756 1.00 90.56 90 ILE A CA 1
ATOM 686 C C . ILE A 1 90 ? -3.243 -5.600 5.708 1.00 90.56 90 ILE A C 1
ATOM 688 O O . ILE A 1 90 ? -2.977 -5.905 4.547 1.00 90.56 90 ILE A O 1
ATOM 692 N N . SER A 1 91 ? -4.467 -5.245 6.105 1.00 91.12 91 SER A N 1
ATOM 693 C CA . SER A 1 91 ? -5.635 -5.210 5.215 1.00 91.12 91 SER A CA 1
ATOM 694 C C . SER A 1 91 ? -5.447 -4.222 4.063 1.00 91.12 91 SER A C 1
ATOM 696 O O . SER A 1 91 ? -5.747 -4.552 2.926 1.00 91.12 91 SER A O 1
ATOM 698 N N . LEU A 1 92 ? -4.868 -3.051 4.332 1.00 93.19 92 LEU A N 1
ATOM 699 C CA . LEU A 1 92 ? -4.530 -2.039 3.334 1.00 93.19 92 LEU A CA 1
ATOM 700 C C . LEU A 1 92 ? -3.604 -2.605 2.257 1.00 93.19 92 LEU A C 1
ATOM 702 O O . LEU A 1 92 ? -3.863 -2.435 1.072 1.00 93.19 92 LEU A O 1
ATOM 706 N N . LYS A 1 93 ? -2.537 -3.305 2.661 1.00 90.12 93 LYS A N 1
ATOM 707 C CA . LYS A 1 93 ? -1.606 -3.937 1.719 1.00 90.12 93 LYS A CA 1
ATOM 708 C C . LYS A 1 93 ? -2.311 -4.988 0.854 1.00 90.12 93 LYS A C 1
ATOM 710 O O . LYS A 1 93 ? -2.052 -5.056 -0.342 1.00 90.12 93 LYS A O 1
ATOM 715 N N . TYR A 1 94 ? -3.196 -5.783 1.455 1.00 89.25 94 TYR A N 1
ATOM 716 C CA . TYR A 1 94 ? -4.022 -6.757 0.741 1.00 89.25 94 TYR A CA 1
ATOM 717 C C . TYR A 1 94 ? -4.935 -6.090 -0.286 1.00 89.25 94 TYR A C 1
ATOM 719 O O . TYR A 1 94 ? -4.856 -6.411 -1.467 1.00 89.25 94 TYR A O 1
ATOM 727 N N . GLU A 1 95 ? -5.748 -5.122 0.134 1.00 90.44 95 GLU A N 1
ATOM 728 C CA . GLU A 1 95 ? -6.692 -4.452 -0.761 1.00 90.44 95 GLU A CA 1
ATOM 729 C C . GLU A 1 95 ? -5.962 -3.714 -1.896 1.00 90.44 95 GLU A C 1
ATOM 731 O O . GLU A 1 95 ? -6.406 -3.777 -3.041 1.00 90.44 95 GLU A O 1
ATOM 736 N N . LEU A 1 96 ? -4.798 -3.116 -1.606 1.00 91.00 96 LEU A N 1
ATOM 737 C CA . LEU A 1 96 ? -3.963 -2.426 -2.593 1.00 91.00 96 LEU A CA 1
ATOM 738 C C . LEU A 1 96 ? -3.415 -3.368 -3.676 1.00 91.00 96 LEU A C 1
ATOM 740 O O . LEU A 1 96 ? -3.356 -3.015 -4.850 1.00 91.00 96 LEU A O 1
ATOM 744 N N . TYR A 1 97 ? -2.950 -4.556 -3.286 1.00 89.69 97 TYR A N 1
ATOM 745 C CA . TYR A 1 97 ? -2.314 -5.484 -4.226 1.00 89.69 97 TYR A CA 1
ATOM 746 C C . TYR A 1 97 ? -3.328 -6.317 -5.005 1.00 89.69 97 TYR A C 1
ATOM 748 O O . TYR A 1 97 ? -3.004 -6.791 -6.088 1.00 89.69 97 TYR A O 1
ATOM 756 N N . VAL A 1 98 ? -4.529 -6.508 -4.461 1.00 87.69 98 VAL A N 1
ATOM 757 C CA . VAL A 1 98 ? -5.494 -7.491 -4.968 1.00 87.69 98 VAL A CA 1
ATOM 758 C C . VAL A 1 98 ? -6.676 -6.840 -5.665 1.00 87.69 98 VAL A C 1
ATOM 760 O O . VAL A 1 98 ? -7.125 -7.371 -6.676 1.00 87.69 98 VAL A O 1
ATOM 763 N N . TYR A 1 99 ? -7.173 -5.714 -5.148 1.00 88.75 99 TYR A N 1
ATOM 764 C CA . TYR A 1 99 ? -8.420 -5.114 -5.627 1.00 88.75 99 TYR A CA 1
ATOM 765 C C . TYR A 1 99 ? -8.207 -3.775 -6.320 1.00 88.75 99 TYR A C 1
ATOM 767 O O . TYR A 1 99 ? -8.712 -3.587 -7.421 1.00 88.75 99 TYR A O 1
ATOM 775 N N . ASP A 1 100 ? -7.463 -2.854 -5.705 1.00 88.81 100 ASP A N 1
ATOM 776 C CA . ASP A 1 100 ? -7.313 -1.502 -6.241 1.00 88.81 100 ASP A CA 1
ATOM 777 C C . ASP A 1 100 ? -5.927 -0.924 -5.953 1.00 88.81 100 ASP A C 1
ATOM 779 O O . ASP A 1 100 ? -5.600 -0.590 -4.817 1.00 88.81 100 ASP A O 1
ATOM 783 N N . ALA A 1 101 ? -5.124 -0.765 -7.003 1.00 88.31 101 ALA A N 1
ATOM 784 C CA . ALA A 1 101 ? -3.787 -0.185 -6.924 1.00 88.31 101 ALA A CA 1
ATOM 785 C C . ALA A 1 101 ? -3.792 1.344 -6.737 1.00 88.31 101 ALA A C 1
ATOM 787 O O . ALA A 1 101 ? -2.787 1.908 -6.287 1.00 88.31 101 ALA A O 1
ATOM 788 N N . PHE A 1 102 ? -4.897 2.014 -7.087 1.00 87.69 102 PHE A N 1
ATOM 789 C CA . PHE A 1 102 ? -5.016 3.472 -7.137 1.00 87.69 102 PHE A CA 1
ATOM 790 C C . PHE A 1 102 ? -6.339 3.974 -6.527 1.00 87.69 102 PHE A C 1
ATOM 792 O O . PHE A 1 102 ? -7.087 4.708 -7.187 1.00 87.69 102 PHE A O 1
ATOM 799 N N . PRO A 1 103 ? -6.579 3.707 -5.227 1.00 83.38 103 PRO A N 1
ATOM 800 C CA . PRO A 1 103 ? -7.773 4.193 -4.525 1.00 83.38 103 PRO A CA 1
ATOM 801 C C . PRO A 1 103 ? -7.817 5.726 -4.409 1.00 83.38 103 PRO A C 1
ATOM 803 O O . PRO A 1 103 ? -8.843 6.315 -4.071 1.00 83.38 103 PRO A O 1
ATOM 806 N N . ASP A 1 104 ? -6.696 6.384 -4.712 1.00 80.19 104 ASP A N 1
ATOM 807 C CA . ASP A 1 104 ? -6.482 7.824 -4.604 1.00 80.19 104 ASP A CA 1
ATOM 808 C C . ASP A 1 104 ? -6.973 8.621 -5.825 1.00 80.19 104 ASP A C 1
ATOM 810 O O . ASP A 1 104 ? -6.900 9.850 -5.813 1.00 80.19 104 ASP A O 1
ATOM 814 N N . THR A 1 105 ? -7.483 7.955 -6.869 1.00 74.50 105 THR A N 1
ATOM 815 C CA . THR A 1 105 ? -7.962 8.606 -8.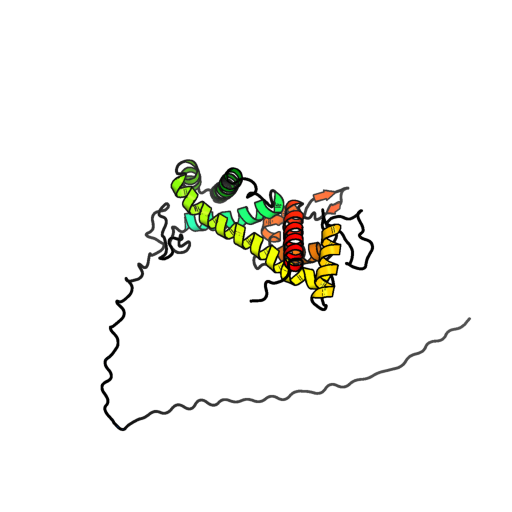106 1.00 74.50 105 THR A CA 1
ATOM 816 C C . THR A 1 105 ? -9.071 9.632 -7.857 1.00 74.50 105 THR A C 1
ATOM 818 O O . THR A 1 105 ? -9.109 10.665 -8.523 1.00 74.50 105 THR A O 1
ATOM 821 N N . LEU A 1 106 ? -9.920 9.411 -6.848 1.00 70.25 106 LEU A N 1
ATOM 822 C CA . LEU A 1 106 ? -10.858 10.404 -6.318 1.00 70.25 106 LEU A CA 1
ATOM 823 C C . LEU A 1 106 ? -10.702 10.496 -4.795 1.00 70.25 106 LEU A C 1
ATOM 825 O O . LEU A 1 106 ? -10.738 9.485 -4.096 1.00 70.25 106 LEU A O 1
ATOM 829 N N . LYS A 1 107 ? -10.587 11.716 -4.245 1.00 69.94 107 LYS A N 1
ATOM 830 C CA . LYS A 1 107 ? -10.380 11.926 -2.792 1.00 69.94 107 LYS A CA 1
ATOM 831 C C . LYS A 1 107 ? -11.456 11.262 -1.923 1.00 69.94 107 LYS A C 1
ATOM 833 O O . LYS A 1 107 ? -11.149 10.761 -0.844 1.00 69.94 107 LYS A O 1
ATOM 838 N N . GLN A 1 108 ? -12.707 11.263 -2.382 1.00 69.94 108 GLN A N 1
ATOM 839 C CA . GLN A 1 108 ? -13.819 10.623 -1.673 1.00 69.94 108 GLN A CA 1
ATOM 840 C C . GLN A 1 108 ? -13.660 9.094 -1.638 1.00 69.94 108 GLN A C 1
ATOM 842 O O . GLN A 1 108 ? -13.885 8.483 -0.593 1.00 69.94 108 GLN A O 1
ATOM 847 N N . ASN A 1 109 ? -13.166 8.497 -2.726 1.00 80.56 109 ASN A N 1
ATOM 848 C CA . ASN A 1 109 ? -12.919 7.058 -2.819 1.00 80.56 109 ASN A CA 1
ATOM 849 C C . ASN A 1 109 ? -11.773 6.631 -1.897 1.00 80.56 109 ASN A C 1
ATOM 851 O O . ASN A 1 109 ? -11.889 5.612 -1.219 1.00 80.56 109 ASN A O 1
ATOM 855 N N . LYS A 1 110 ? -10.725 7.457 -1.771 1.00 88.44 110 LYS A N 1
ATOM 856 C CA . LYS A 1 110 ? -9.609 7.209 -0.847 1.00 88.44 110 LYS A CA 1
ATOM 857 C C . LYS A 1 110 ? -10.071 7.075 0.600 1.00 88.44 110 LYS A C 1
ATOM 859 O O . LYS A 1 110 ? -9.754 6.092 1.266 1.00 88.44 110 LYS A O 1
ATOM 864 N N . LEU A 1 111 ? -10.827 8.052 1.103 1.00 90.06 111 LEU A N 1
ATOM 865 C CA . LEU A 1 111 ? -11.286 8.035 2.497 1.00 90.06 111 LEU A CA 1
ATOM 866 C C . LEU A 1 111 ? -12.180 6.823 2.775 1.00 90.06 111 LEU A C 1
ATOM 868 O O . LEU A 1 111 ? -12.008 6.160 3.798 1.00 90.06 111 LEU A O 1
ATOM 872 N N . GLN A 1 112 ? -13.088 6.496 1.853 1.00 90.56 112 GLN A N 1
ATOM 873 C CA . GLN A 1 112 ? -13.950 5.319 1.969 1.00 90.56 112 GLN A CA 1
ATOM 874 C C . GLN A 1 112 ? -13.148 4.014 1.946 1.00 90.56 112 GLN A C 1
ATOM 876 O O . GLN A 1 112 ? -13.379 3.134 2.776 1.00 90.56 112 GLN A O 1
ATOM 881 N N . PHE A 1 113 ? -12.166 3.905 1.053 1.00 92.62 113 PHE A N 1
ATOM 882 C CA . PHE A 1 113 ? -11.271 2.757 0.954 1.00 92.62 113 PHE A CA 1
ATOM 883 C C . PHE A 1 113 ? -10.476 2.530 2.253 1.00 92.62 113 PHE A C 1
ATOM 885 O O . PHE A 1 113 ? -10.423 1.414 2.778 1.00 92.62 113 PHE A O 1
ATOM 892 N N . LEU A 1 114 ? -9.915 3.592 2.836 1.00 95.25 114 LEU A N 1
ATOM 893 C CA . LEU A 1 114 ? -9.160 3.499 4.089 1.00 95.25 114 LEU A CA 1
ATOM 894 C C . LEU A 1 114 ? -10.066 3.219 5.297 1.00 95.25 114 LEU A C 1
ATOM 896 O O . LEU A 1 114 ? -9.716 2.403 6.154 1.00 95.25 114 LEU A O 1
ATOM 900 N N . ALA A 1 115 ? -11.258 3.821 5.342 1.00 94.56 115 ALA A N 1
ATOM 901 C CA . ALA A 1 115 ? -12.264 3.518 6.357 1.00 94.56 115 ALA A CA 1
ATOM 902 C C . ALA A 1 115 ? -12.713 2.048 6.288 1.00 94.56 115 ALA A C 1
ATOM 904 O O . ALA A 1 115 ? -12.822 1.387 7.322 1.00 94.56 115 ALA A O 1
ATOM 905 N N . LYS A 1 116 ? -12.908 1.502 5.079 1.00 94.69 116 LYS A N 1
ATOM 906 C CA . LYS A 1 116 ? -13.219 0.080 4.859 1.00 94.69 116 LYS A CA 1
ATOM 907 C C . LYS A 1 116 ? -12.127 -0.819 5.442 1.00 94.69 116 LYS A C 1
ATOM 909 O O . LYS A 1 116 ? -12.451 -1.789 6.123 1.00 94.69 116 LYS A O 1
ATOM 914 N N . CYS A 1 117 ? -10.851 -0.479 5.248 1.00 95.81 117 CYS A N 1
ATOM 915 C CA . CYS A 1 117 ? -9.731 -1.237 5.818 1.00 95.81 117 CYS A CA 1
ATOM 916 C C . CYS A 1 117 ? -9.753 -1.254 7.357 1.00 95.81 117 CYS A C 1
ATOM 918 O O . CYS A 1 117 ? -9.527 -2.303 7.960 1.00 95.81 117 CYS A O 1
ATOM 920 N N . LEU A 1 118 ? -10.050 -0.115 7.996 1.00 97.00 118 LEU A N 1
ATOM 921 C CA . LEU A 1 118 ? -10.181 -0.015 9.457 1.00 97.00 118 LEU A CA 1
ATOM 922 C C . LEU A 1 118 ? -11.349 -0.849 9.988 1.00 97.00 118 LEU A C 1
ATOM 924 O O . LEU A 1 118 ? -11.179 -1.628 10.926 1.00 97.00 118 LEU A O 1
ATOM 928 N N . LYS A 1 119 ? -12.518 -0.724 9.356 1.00 96.75 119 LYS A N 1
ATOM 929 C CA . LYS A 1 119 ? -13.725 -1.469 9.727 1.00 96.75 119 LYS A CA 1
ATOM 930 C C . LYS A 1 119 ? -13.534 -2.975 9.564 1.00 96.75 119 LYS A C 1
ATOM 932 O O . LYS A 1 119 ? -13.849 -3.727 10.482 1.00 96.75 119 LYS A O 1
ATOM 937 N N . LYS A 1 120 ? -12.946 -3.412 8.445 1.00 95.25 120 LYS A N 1
ATOM 938 C CA . LYS A 1 120 ? -12.601 -4.820 8.201 1.00 95.25 120 LYS A CA 1
ATOM 939 C C . LYS A 1 120 ? -11.655 -5.348 9.280 1.00 95.25 120 LYS A C 1
ATOM 941 O O . LYS A 1 120 ? -11.921 -6.399 9.845 1.00 95.25 120 LYS A O 1
ATOM 946 N N . ALA A 1 121 ? -10.618 -4.589 9.633 1.00 96.44 121 ALA A N 1
ATOM 947 C CA . ALA A 1 121 ? -9.680 -4.979 10.681 1.00 96.44 121 ALA A CA 1
ATOM 948 C C . ALA A 1 121 ? -10.316 -5.081 12.077 1.00 96.44 121 ALA A C 1
ATOM 950 O O . ALA A 1 121 ? -9.944 -5.972 12.835 1.00 96.44 121 ALA A O 1
ATOM 951 N N . ALA A 1 122 ? -11.255 -4.193 12.420 1.00 97.19 122 ALA A N 1
ATOM 952 C CA . ALA A 1 122 ? -12.000 -4.284 13.675 1.00 97.19 122 ALA A CA 1
ATOM 953 C C . ALA A 1 122 ? -12.885 -5.539 13.710 1.00 97.19 122 ALA A C 1
ATOM 955 O O . ALA A 1 122 ? -12.846 -6.274 14.690 1.00 97.19 122 ALA A O 1
ATOM 956 N N . MET A 1 123 ? -13.603 -5.825 12.618 1.00 96.62 123 MET A N 1
ATOM 957 C CA . MET A 1 123 ? -14.442 -7.026 12.499 1.00 96.62 123 MET A CA 1
ATOM 958 C C . MET A 1 123 ? -13.618 -8.315 12.563 1.00 96.62 123 MET A C 1
ATOM 960 O O . MET A 1 123 ? -13.993 -9.238 13.264 1.00 96.62 123 MET A O 1
ATOM 964 N N . THR A 1 124 ? -12.459 -8.376 11.899 1.00 94.56 124 THR A N 1
ATOM 965 C CA . THR A 1 124 ? -11.557 -9.545 11.953 1.00 94.56 124 THR A CA 1
ATOM 966 C C . THR A 1 124 ? -11.001 -9.826 13.354 1.00 94.56 124 THR A C 1
ATOM 968 O O . THR A 1 124 ? -10.503 -10.918 13.609 1.00 94.56 124 THR A O 1
ATOM 971 N N . LEU A 1 125 ? -11.030 -8.840 14.250 1.00 96.19 125 LEU A N 1
ATOM 972 C CA . LEU A 1 125 ? -10.556 -8.971 15.627 1.00 96.19 125 LEU A CA 1
ATOM 973 C C . LEU A 1 125 ? -11.698 -9.038 16.651 1.00 96.19 125 LEU A C 1
ATOM 975 O O . LEU A 1 125 ? -11.405 -8.976 17.842 1.00 96.19 125 LEU A O 1
ATOM 979 N N . ASP A 1 126 ? -12.954 -9.118 16.198 1.00 96.88 126 ASP A N 1
ATOM 980 C CA . ASP A 1 126 ? -14.166 -9.079 17.033 1.00 96.88 126 ASP A CA 1
ATOM 981 C C . ASP A 1 126 ? -14.259 -7.826 17.931 1.00 96.88 126 ASP A C 1
ATOM 983 O O . ASP A 1 126 ? -14.841 -7.817 19.014 1.00 96.88 126 ASP A O 1
ATOM 987 N N . GLU A 1 127 ? -13.688 -6.709 17.470 1.00 97.06 127 GLU A N 1
ATOM 988 C CA . GLU A 1 127 ? -13.650 -5.431 18.185 1.00 97.06 127 GLU A CA 1
ATOM 989 C C . GLU A 1 127 ? -14.876 -4.566 17.829 1.00 97.06 127 GLU A C 1
ATOM 991 O O . GLU A 1 127 ? -14.757 -3.494 17.222 1.00 97.06 127 GLU A O 1
ATOM 996 N N . HIS A 1 128 ? -16.078 -5.036 18.187 1.00 96.75 128 HIS A N 1
ATOM 997 C CA . HIS A 1 128 ? -17.354 -4.411 17.799 1.00 96.75 128 HIS A CA 1
ATOM 998 C C . HIS A 1 128 ? -17.507 -2.955 18.270 1.00 96.75 128 HIS A C 1
ATOM 1000 O O . HIS A 1 128 ? -18.018 -2.119 17.526 1.00 96.75 128 HIS A O 1
ATOM 1006 N N . GLU A 1 129 ? -17.016 -2.623 19.466 1.00 97.00 129 GLU A N 1
ATOM 1007 C CA . GLU A 1 129 ? -17.038 -1.253 20.006 1.00 97.00 129 GLU A CA 1
ATOM 1008 C C . GLU A 1 129 ? -16.217 -0.293 19.131 1.00 97.00 129 GLU A C 1
ATOM 1010 O O . GLU A 1 129 ? -16.645 0.820 18.829 1.00 97.00 129 GLU A O 1
ATOM 1015 N N . ILE A 1 130 ? -15.044 -0.742 18.670 1.00 97.12 130 ILE A N 1
ATOM 1016 C CA . ILE A 1 130 ? -14.155 0.042 17.805 1.00 97.12 130 ILE A CA 1
ATOM 1017 C C . ILE A 1 130 ? -14.762 0.163 16.402 1.00 97.12 130 ILE A C 1
ATOM 1019 O O . ILE A 1 130 ? -14.724 1.238 15.805 1.00 97.12 130 ILE A O 1
ATOM 1023 N N . TYR A 1 131 ? -15.366 -0.911 15.883 1.00 97.44 131 TYR A N 1
ATOM 1024 C CA . TYR A 1 131 ? -16.109 -0.877 14.621 1.00 97.44 131 TYR A CA 1
ATOM 1025 C C . TYR A 1 131 ? -17.261 0.139 14.655 1.00 97.44 131 TYR A C 1
ATOM 1027 O O . TYR A 1 131 ? -17.440 0.921 13.713 1.00 97.44 131 TYR A O 1
ATOM 1035 N N . HIS A 1 132 ? -18.033 0.139 15.745 1.00 97.06 132 HIS A N 1
ATOM 1036 C CA . HIS A 1 132 ? -19.117 1.088 15.954 1.00 97.06 132 HIS A CA 1
ATOM 1037 C C . HIS A 1 132 ? -18.577 2.521 16.015 1.00 97.06 132 HIS A C 1
ATOM 1039 O O . HIS A 1 132 ? -19.072 3.388 15.295 1.00 97.06 132 HIS A O 1
ATOM 1045 N N . GLN A 1 133 ? -17.495 2.755 16.764 1.00 96.75 133 GLN A N 1
ATOM 1046 C CA . GLN A 1 133 ? -16.850 4.068 16.826 1.00 96.75 133 GLN A CA 1
ATOM 1047 C C . GLN A 1 133 ? -16.391 4.556 15.443 1.00 96.75 133 GLN A C 1
ATOM 1049 O O . GLN A 1 133 ? -16.645 5.708 15.094 1.00 96.75 133 GLN A O 1
ATOM 1054 N N . PHE A 1 134 ? -15.814 3.676 14.611 1.00 96.44 134 PHE A N 1
ATOM 1055 C CA . PHE A 1 134 ? -15.456 4.004 13.221 1.00 96.44 134 PHE A CA 1
ATOM 1056 C C . PHE A 1 134 ? -16.648 4.379 12.330 1.00 96.44 134 PHE A C 1
ATOM 1058 O O . PHE A 1 134 ? -16.467 4.895 11.225 1.00 96.44 134 PHE A O 1
ATOM 1065 N N . SER A 1 135 ? -17.866 4.038 12.745 1.00 94.44 135 SER A N 1
ATOM 1066 C CA . SER A 1 135 ? -19.087 4.291 11.981 1.00 94.44 135 SER A CA 1
ATOM 1067 C C . SER A 1 135 ? -19.831 5.534 12.454 1.00 94.44 135 SER A C 1
ATOM 1069 O O . SER A 1 135 ? -20.493 6.164 11.635 1.00 94.44 135 SER A O 1
ATOM 1071 N N . VAL A 1 136 ? -19.703 5.895 13.732 1.00 96.06 136 VAL A N 1
ATOM 1072 C CA . VAL A 1 136 ? -20.440 7.011 14.338 1.00 96.06 136 VAL A CA 1
ATOM 1073 C C . VAL A 1 136 ? -19.611 8.293 14.397 1.00 96.06 136 VAL A C 1
ATOM 1075 O O . VAL A 1 136 ? -20.129 9.361 14.083 1.00 96.06 136 VAL A O 1
ATOM 1078 N N . ASP A 1 137 ? -18.324 8.214 14.743 1.00 96.31 137 ASP A N 1
ATOM 1079 C CA . ASP A 1 137 ? -17.475 9.399 14.893 1.00 96.31 137 ASP A CA 1
ATOM 1080 C C . ASP A 1 137 ? -16.528 9.563 13.699 1.00 96.31 137 ASP A C 1
ATOM 1082 O O . ASP A 1 137 ? -15.413 9.029 13.653 1.00 96.31 137 ASP A O 1
ATOM 1086 N N . PHE A 1 138 ? -16.985 10.323 12.703 1.00 93.38 138 PHE A N 1
ATOM 1087 C CA . PHE A 1 138 ? -16.210 10.577 11.491 1.00 93.38 138 PHE A CA 1
ATOM 1088 C C . PHE A 1 138 ? -14.921 11.365 11.762 1.00 93.38 138 PHE A C 1
ATOM 1090 O O . PHE A 1 138 ? -13.891 11.060 11.161 1.00 93.38 138 PHE A O 1
ATOM 1097 N N . ASN A 1 139 ? -14.949 12.352 12.662 1.00 94.25 139 ASN A N 1
ATOM 1098 C CA . ASN A 1 139 ? -13.787 13.203 12.932 1.00 94.25 139 ASN A CA 1
ATOM 1099 C C . ASN A 1 139 ? -12.676 12.401 13.606 1.00 94.25 139 ASN A C 1
ATOM 1101 O O . ASN A 1 139 ? -11.530 12.431 13.159 1.00 94.25 139 ASN A O 1
ATOM 1105 N N . TRP A 1 140 ? -13.029 11.606 14.613 1.00 94.75 140 TRP A N 1
ATOM 1106 C CA . TRP A 1 140 ? -12.093 10.691 15.253 1.00 94.75 140 TRP A CA 1
ATOM 1107 C C . TRP A 1 140 ? -11.545 9.645 14.274 1.00 94.75 140 TRP A C 1
ATOM 1109 O O . TRP A 1 140 ? -10.344 9.370 14.236 1.00 94.75 140 TRP A O 1
ATOM 1119 N N . THR A 1 141 ? -12.411 9.095 13.421 1.00 95.50 141 THR A N 1
ATOM 1120 C CA . THR A 1 141 ? -12.007 8.117 12.402 1.00 95.50 141 THR A CA 1
ATOM 1121 C C . THR A 1 141 ? -11.035 8.722 11.395 1.00 95.50 141 THR A C 1
ATOM 1123 O O . THR A 1 141 ? -10.054 8.078 11.022 1.00 95.50 141 THR A O 1
ATOM 1126 N N . LYS A 1 142 ? -11.263 9.971 10.978 1.00 94.38 142 LYS A N 1
ATOM 1127 C CA . LYS A 1 142 ? -10.407 10.698 10.035 1.00 94.38 142 LYS A CA 1
ATOM 1128 C C . LYS A 1 142 ? -8.980 10.865 10.563 1.00 94.38 142 LYS A C 1
ATOM 1130 O O . LYS A 1 142 ? -8.029 10.666 9.806 1.00 94.38 142 LYS A O 1
ATOM 1135 N N . GLU A 1 143 ? -8.820 11.142 11.855 1.00 94.81 143 GLU A N 1
ATOM 1136 C CA . GLU A 1 143 ? -7.502 11.210 12.499 1.00 94.81 143 GLU A CA 1
ATOM 1137 C C . GLU A 1 143 ? -6.752 9.876 12.381 1.00 94.81 143 GLU A C 1
ATOM 1139 O O . GLU A 1 143 ? -5.569 9.842 12.038 1.00 94.81 143 GLU A O 1
ATOM 1144 N N . ILE A 1 144 ? -7.440 8.748 12.564 1.00 95.88 144 ILE A N 1
ATOM 1145 C CA . ILE A 1 144 ? -6.840 7.415 12.411 1.00 95.88 144 ILE A CA 1
ATOM 1146 C C . ILE A 1 144 ? -6.564 7.087 10.938 1.00 95.88 144 ILE A C 1
ATOM 1148 O O . ILE A 1 144 ? -5.527 6.492 10.630 1.00 95.88 144 ILE A O 1
ATOM 1152 N N . ILE A 1 145 ? -7.441 7.498 10.018 1.00 95.44 145 ILE A N 1
ATOM 1153 C CA . ILE A 1 145 ? -7.241 7.327 8.573 1.00 95.44 145 ILE A CA 1
ATOM 1154 C C . ILE A 1 145 ? -5.923 7.968 8.121 1.00 95.44 145 ILE A C 1
ATOM 1156 O O . ILE A 1 145 ? -5.218 7.357 7.320 1.00 95.44 145 ILE A O 1
ATOM 1160 N N . SER A 1 146 ? -5.518 9.111 8.686 1.00 93.75 146 SER A N 1
ATOM 1161 C CA . SER A 1 146 ? -4.234 9.763 8.357 1.00 93.75 146 SER A CA 1
ATOM 1162 C C . SER A 1 146 ? -3.007 8.841 8.535 1.00 93.75 146 SER A C 1
ATOM 1164 O O . SER A 1 146 ? -2.013 8.931 7.800 1.00 93.75 146 SER A O 1
ATOM 1166 N N . LEU A 1 147 ? -3.078 7.888 9.476 1.00 94.81 147 LEU A N 1
ATOM 1167 C CA . LEU A 1 147 ? -2.040 6.876 9.672 1.00 94.81 147 LEU A CA 1
ATOM 1168 C C . LEU A 1 147 ? -1.988 5.901 8.497 1.00 94.81 147 LEU A C 1
ATOM 1170 O O . LEU A 1 147 ? -0.899 5.540 8.046 1.00 94.81 147 LEU A O 1
ATOM 1174 N N . LEU A 1 148 ? -3.152 5.480 8.000 1.00 95.06 148 LEU A N 1
ATOM 1175 C CA . LEU A 1 148 ? -3.255 4.605 6.839 1.00 95.06 148 LEU A CA 1
ATOM 1176 C C . LEU A 1 148 ? -2.851 5.335 5.556 1.00 95.06 148 LEU A C 1
ATOM 1178 O O . LEU A 1 148 ? -2.177 4.733 4.729 1.00 95.06 148 LEU A O 1
ATOM 1182 N N . GLU A 1 149 ? -3.176 6.621 5.408 1.00 93.75 149 GLU A N 1
ATOM 1183 C CA . GLU A 1 149 ? -2.707 7.434 4.277 1.00 93.75 149 GLU A CA 1
ATOM 1184 C C . GLU A 1 149 ? -1.181 7.467 4.218 1.00 93.75 149 GLU A C 1
ATOM 1186 O O . GLU A 1 149 ? -0.581 7.228 3.171 1.00 93.75 149 GLU A O 1
ATOM 1191 N N . THR A 1 150 ? -0.542 7.688 5.370 1.00 93.12 150 THR A N 1
ATOM 1192 C CA . THR A 1 150 ? 0.919 7.659 5.476 1.00 93.12 150 THR A CA 1
ATOM 1193 C C . THR A 1 150 ? 1.474 6.289 5.078 1.00 93.12 150 THR A C 1
ATOM 1195 O O . THR A 1 150 ? 2.478 6.215 4.370 1.00 93.12 150 THR A O 1
ATOM 1198 N N . GLN A 1 151 ? 0.834 5.197 5.511 1.00 92.88 151 GLN A N 1
ATOM 1199 C CA . GLN A 1 151 ? 1.240 3.842 5.125 1.00 92.88 151 GLN A CA 1
ATOM 1200 C C . GLN A 1 151 ? 1.041 3.570 3.630 1.00 92.88 151 GLN A C 1
ATOM 1202 O O . GLN A 1 151 ? 1.921 2.978 3.010 1.00 92.88 151 GLN A O 1
ATOM 1207 N N . LEU A 1 152 ? -0.060 4.030 3.033 1.00 93.31 152 LEU A N 1
ATOM 1208 C CA . LEU A 1 152 ? -0.329 3.896 1.602 1.00 93.31 152 LEU A CA 1
ATOM 1209 C C . LEU A 1 152 ? 0.773 4.571 0.775 1.00 93.31 152 LEU A C 1
ATOM 1211 O O . LEU A 1 152 ? 1.384 3.926 -0.080 1.00 93.31 152 LEU A O 1
ATOM 1215 N N . SER A 1 153 ? 1.114 5.820 1.107 1.00 92.38 153 SER A N 1
ATOM 1216 C CA . SER A 1 153 ? 2.208 6.545 0.452 1.00 92.38 153 SER A CA 1
ATOM 1217 C C . SER A 1 153 ? 3.559 5.846 0.639 1.00 92.38 153 SER A C 1
ATOM 1219 O O . SER A 1 153 ? 4.370 5.794 -0.286 1.00 92.38 153 SER A O 1
ATOM 1221 N N . GLN A 1 154 ? 3.819 5.267 1.818 1.00 92.50 154 GLN A N 1
ATOM 1222 C CA . GLN A 1 154 ? 5.039 4.491 2.070 1.00 92.50 154 GLN A CA 1
ATOM 1223 C C . GLN A 1 154 ? 5.106 3.210 1.228 1.00 92.50 154 GLN A C 1
ATOM 1225 O O . GLN A 1 154 ? 6.184 2.876 0.731 1.00 92.50 154 GLN A O 1
ATOM 1230 N N . LEU A 1 155 ? 3.982 2.507 1.050 1.00 91.50 155 LEU A N 1
ATOM 1231 C CA . LEU A 1 155 ? 3.894 1.315 0.205 1.00 91.50 155 LEU A CA 1
ATOM 1232 C C . LEU A 1 155 ? 4.165 1.667 -1.260 1.00 91.50 155 LEU A C 1
ATOM 1234 O O . LEU A 1 155 ? 5.055 1.075 -1.867 1.00 91.50 155 LEU A O 1
ATOM 1238 N N . GLN A 1 156 ? 3.473 2.667 -1.804 1.00 91.94 156 GLN A N 1
ATOM 1239 C CA . GLN A 1 156 ? 3.674 3.124 -3.183 1.00 91.94 156 GLN A CA 1
ATOM 1240 C C . GLN A 1 156 ? 5.108 3.631 -3.407 1.00 91.94 156 GLN A C 1
ATOM 1242 O O . GLN A 1 156 ? 5.780 3.232 -4.360 1.00 91.94 156 GLN A O 1
ATOM 1247 N N . GLY A 1 157 ? 5.636 4.433 -2.477 1.00 93.38 157 GLY A N 1
ATOM 1248 C CA . GLY A 1 157 ? 7.018 4.908 -2.518 1.00 93.38 157 GLY A CA 1
ATOM 1249 C C . GLY A 1 157 ? 8.053 3.783 -2.407 1.00 93.38 157 GLY A C 1
ATOM 1250 O O . GLY A 1 157 ? 9.143 3.883 -2.967 1.00 93.38 157 GLY A O 1
ATOM 1251 N N . TYR A 1 158 ? 7.743 2.683 -1.714 1.00 92.94 158 TYR A N 1
ATOM 1252 C CA . TYR A 1 158 ? 8.599 1.496 -1.698 1.00 92.94 158 TYR A CA 1
ATOM 1253 C C . TYR A 1 158 ? 8.633 0.790 -3.059 1.00 92.94 158 TYR A C 1
ATOM 1255 O O . TYR A 1 158 ? 9.727 0.500 -3.539 1.00 92.94 158 TYR A O 1
ATOM 1263 N N . VAL A 1 159 ? 7.483 0.593 -3.715 1.00 94.25 159 VAL A N 1
ATOM 1264 C CA . VAL A 1 159 ? 7.419 0.015 -5.073 1.00 94.25 159 VAL A CA 1
ATOM 1265 C C . VAL A 1 159 ? 8.213 0.880 -6.059 1.00 94.25 159 VAL A C 1
ATOM 1267 O O . VAL A 1 159 ? 9.051 0.360 -6.794 1.00 94.25 159 VAL A O 1
ATOM 1270 N N . ARG A 1 160 ? 8.053 2.211 -6.009 1.00 94.88 160 ARG A N 1
ATOM 1271 C CA . ARG A 1 160 ? 8.845 3.137 -6.837 1.00 94.88 160 ARG A CA 1
ATOM 1272 C C . ARG A 1 160 ? 10.347 3.050 -6.560 1.00 94.88 160 ARG A C 1
ATOM 1274 O O . ARG A 1 160 ? 11.131 3.059 -7.500 1.00 94.88 160 ARG A O 1
ATOM 1281 N N . ARG A 1 161 ? 10.776 2.922 -5.300 1.00 95.19 161 ARG A N 1
ATOM 1282 C CA . ARG A 1 161 ? 12.203 2.727 -4.969 1.00 95.19 161 ARG A CA 1
ATOM 1283 C C . ARG A 1 161 ? 12.770 1.432 -5.544 1.00 95.19 161 ARG A C 1
ATOM 1285 O O . ARG A 1 161 ? 13.909 1.433 -5.996 1.00 95.19 161 ARG A O 1
ATOM 1292 N N . LEU A 1 162 ? 11.996 0.347 -5.551 1.00 95.06 162 LEU A N 1
ATOM 1293 C CA . LEU A 1 162 ? 12.412 -0.883 -6.226 1.00 95.06 162 LEU A CA 1
ATOM 1294 C C . LEU A 1 162 ? 12.542 -0.661 -7.736 1.00 95.06 162 LEU A C 1
ATOM 1296 O O . LEU A 1 162 ? 13.552 -1.054 -8.312 1.00 95.06 162 LEU A O 1
ATOM 1300 N N . ALA A 1 163 ? 11.580 0.027 -8.356 1.00 94.56 163 ALA A N 1
ATOM 1301 C CA . ALA A 1 163 ? 11.657 0.380 -9.771 1.00 94.56 163 ALA A CA 1
ATOM 1302 C C . ALA A 1 163 ? 12.902 1.228 -10.091 1.00 94.56 163 ALA A C 1
ATOM 1304 O O . ALA A 1 163 ? 13.613 0.899 -11.032 1.00 94.56 163 ALA A O 1
ATOM 1305 N N . LEU A 1 164 ? 13.239 2.228 -9.267 1.00 93.56 164 LEU A N 1
ATOM 1306 C CA . LEU A 1 164 ? 14.446 3.056 -9.440 1.00 93.56 164 LEU A CA 1
ATOM 1307 C C . LEU A 1 164 ? 15.735 2.226 -9.506 1.00 93.56 164 LEU A C 1
ATOM 1309 O O . LEU A 1 164 ? 16.640 2.551 -10.264 1.00 93.56 164 LEU A O 1
ATOM 1313 N N . ILE A 1 165 ? 15.816 1.148 -8.724 1.00 92.94 165 ILE A N 1
ATOM 1314 C CA . ILE A 1 165 ? 16.988 0.265 -8.695 1.00 92.94 165 ILE A CA 1
ATOM 1315 C C . ILE A 1 165 ? 16.979 -0.703 -9.887 1.00 92.94 165 ILE A C 1
ATOM 1317 O O . ILE A 1 165 ? 18.026 -1.014 -10.449 1.00 92.94 165 ILE A O 1
ATOM 1321 N N . LYS A 1 166 ? 15.805 -1.228 -10.254 1.00 93.12 166 LYS A N 1
ATOM 1322 C CA . LYS A 1 166 ? 15.677 -2.336 -11.211 1.00 93.12 166 LYS A CA 1
ATOM 1323 C C . LYS A 1 166 ? 15.567 -1.880 -12.665 1.00 93.12 166 LYS A C 1
ATOM 1325 O O . LYS A 1 166 ? 16.061 -2.584 -13.541 1.00 93.12 166 LYS A O 1
ATOM 1330 N N . VAL A 1 167 ? 14.955 -0.729 -12.933 1.00 90.56 167 VAL A N 1
ATOM 1331 C CA . VAL A 1 167 ? 14.752 -0.218 -14.296 1.00 90.56 167 VAL A CA 1
ATOM 1332 C C . VAL A 1 167 ? 16.081 -0.053 -15.043 1.00 90.56 167 VAL A C 1
ATOM 1334 O O . VAL A 1 167 ? 16.201 -0.645 -16.114 1.00 90.56 167 VAL A O 1
ATOM 1337 N N . PRO A 1 168 ? 17.121 0.611 -14.495 1.00 88.44 168 PRO A N 1
ATOM 1338 C CA . PRO A 1 168 ? 18.370 0.780 -15.234 1.00 88.44 168 PRO A CA 1
ATOM 1339 C C . PRO A 1 168 ? 19.051 -0.544 -15.598 1.00 88.44 168 PRO A C 1
ATOM 1341 O O . PRO A 1 168 ? 19.581 -0.692 -16.697 1.00 88.44 168 PRO A O 1
ATOM 1344 N N . LEU A 1 169 ? 18.977 -1.528 -14.696 1.00 88.19 169 LEU A N 1
ATOM 1345 C CA . LEU A 1 169 ? 19.570 -2.852 -14.885 1.00 88.19 169 LEU A CA 1
ATOM 1346 C C . LEU A 1 169 ? 18.866 -3.644 -15.991 1.00 88.19 169 LEU A C 1
ATOM 1348 O O . LEU A 1 169 ? 19.528 -4.230 -16.843 1.00 88.19 169 LEU A O 1
ATOM 1352 N N . HIS A 1 170 ? 17.531 -3.667 -15.976 1.00 87.44 170 HIS A N 1
ATOM 1353 C CA . HIS A 1 170 ? 16.747 -4.477 -16.913 1.00 87.44 170 HIS A CA 1
ATOM 1354 C C . HIS A 1 170 ? 16.645 -3.852 -18.307 1.00 87.44 170 HIS A C 1
ATOM 1356 O O . HIS A 1 170 ? 16.658 -4.585 -19.287 1.00 87.44 170 HIS A O 1
ATOM 1362 N N . TYR A 1 171 ? 16.601 -2.521 -18.401 1.00 81.75 171 TYR A N 1
ATOM 1363 C CA . TYR A 1 171 ? 16.574 -1.791 -19.676 1.00 81.75 171 TYR A CA 1
ATOM 1364 C C . TYR A 1 171 ? 17.976 -1.438 -20.204 1.00 81.75 171 TYR A C 1
ATOM 1366 O O . TYR A 1 171 ? 18.100 -0.670 -21.153 1.00 81.75 171 TYR A O 1
ATOM 1374 N N . LYS A 1 172 ? 19.040 -1.954 -19.565 1.00 82.06 172 LYS A N 1
ATOM 1375 C CA . LYS A 1 172 ? 20.449 -1.695 -19.916 1.00 82.06 172 LYS A CA 1
ATOM 1376 C C . LYS A 1 172 ? 20.759 -0.204 -20.098 1.00 82.06 172 LYS A C 1
ATOM 1378 O O . LYS A 1 172 ? 21.524 0.193 -20.977 1.00 82.06 172 LYS A O 1
ATOM 1383 N N . LEU A 1 173 ? 20.200 0.629 -19.226 1.00 80.56 173 LEU A N 1
ATOM 1384 C CA . LEU A 1 173 ? 20.324 2.088 -19.269 1.00 80.56 173 LEU A CA 1
ATOM 1385 C C . LEU A 1 173 ? 21.649 2.584 -18.662 1.00 80.56 173 LEU A C 1
ATOM 1387 O O . LEU A 1 173 ? 21.715 3.642 -18.045 1.00 80.56 173 LEU A O 1
ATOM 1391 N N . ASN A 1 174 ? 22.717 1.807 -18.830 1.00 70.38 174 ASN A N 1
ATOM 1392 C CA . ASN A 1 174 ? 24.054 2.141 -18.362 1.00 70.38 174 ASN A CA 1
ATOM 1393 C C . ASN A 1 174 ? 24.788 2.821 -19.528 1.00 70.38 174 ASN A C 1
ATOM 1395 O O . ASN A 1 174 ? 25.245 2.142 -20.446 1.00 70.38 174 ASN A O 1
ATOM 1399 N N . GLY A 1 175 ? 24.851 4.154 -19.538 1.00 67.19 175 GLY A N 1
ATOM 1400 C CA . GLY A 1 175 ? 25.454 4.914 -20.637 1.00 67.19 175 GLY A CA 1
ATOM 1401 C C . GLY A 1 175 ? 25.600 6.404 -20.337 1.00 67.19 175 GLY A C 1
ATOM 1402 O O . GLY A 1 175 ? 25.228 6.867 -19.258 1.00 67.19 175 GLY A O 1
ATOM 1403 N N . ASN A 1 176 ? 26.160 7.146 -21.295 1.00 68.75 176 ASN A N 1
ATOM 1404 C CA . ASN A 1 176 ? 26.311 8.596 -21.192 1.00 68.75 176 ASN A CA 1
ATOM 1405 C C . ASN A 1 176 ? 24.930 9.289 -21.140 1.00 68.75 176 ASN A C 1
ATOM 1407 O O . ASN A 1 176 ? 24.001 8.828 -21.806 1.00 68.75 176 ASN A O 1
ATOM 1411 N N . PRO A 1 177 ? 24.783 10.405 -20.395 1.00 68.31 177 PRO A N 1
ATOM 1412 C CA . PRO A 1 177 ? 23.508 11.111 -20.226 1.00 68.31 177 PRO A CA 1
ATOM 1413 C C . PRO A 1 177 ? 22.732 11.455 -21.517 1.00 68.31 177 PRO A C 1
ATOM 1415 O O . PRO A 1 177 ? 21.517 11.262 -21.511 1.00 68.31 177 PRO A O 1
ATOM 1418 N N . PRO A 1 178 ? 23.362 11.927 -22.617 1.00 67.19 178 PRO A N 1
ATOM 1419 C CA . PRO A 1 178 ? 22.623 12.241 -23.844 1.00 67.19 178 PRO A CA 1
ATOM 1420 C C . PRO A 1 178 ? 22.032 10.991 -24.516 1.00 67.19 178 PRO A C 1
ATOM 1422 O O . PRO A 1 178 ? 20.838 10.967 -24.808 1.00 67.19 178 PRO A O 1
ATOM 1425 N N . ASP A 1 179 ? 22.817 9.917 -24.654 1.00 74.44 179 ASP A N 1
ATOM 1426 C CA . ASP A 1 179 ? 22.356 8.646 -25.238 1.00 74.44 179 ASP A CA 1
ATOM 1427 C C . ASP A 1 179 ? 21.282 7.979 -24.365 1.00 74.44 179 ASP A C 1
ATOM 1429 O O . ASP A 1 179 ? 20.375 7.308 -24.855 1.00 74.44 179 ASP A O 1
ATOM 1433 N N . LEU A 1 180 ? 21.379 8.156 -23.044 1.00 78.19 180 LEU A N 1
ATOM 1434 C CA . LEU A 1 180 ? 20.397 7.664 -22.085 1.00 78.19 180 LEU A CA 1
ATOM 1435 C C . LEU A 1 180 ? 19.032 8.327 -22.293 1.00 78.19 180 LEU A C 1
ATOM 1437 O O . LEU A 1 180 ? 18.011 7.639 -22.297 1.00 78.19 180 LEU A O 1
ATOM 1441 N N . GLN A 1 181 ? 19.006 9.649 -22.455 1.00 80.12 181 GLN A N 1
ATOM 1442 C CA . GLN A 1 181 ? 17.762 10.394 -22.604 1.00 80.12 181 GLN A CA 1
ATOM 1443 C C . GLN A 1 181 ? 17.026 10.003 -23.888 1.00 80.12 181 GLN A C 1
ATOM 1445 O O . GLN A 1 181 ? 15.820 9.764 -23.850 1.00 80.12 181 GLN A O 1
ATOM 1450 N N . GLU A 1 182 ? 17.748 9.880 -25.002 1.00 78.06 182 GLU A N 1
ATOM 1451 C CA . GLU A 1 182 ? 17.179 9.455 -26.283 1.00 78.06 182 GLU A CA 1
ATOM 1452 C C . GLU A 1 182 ? 16.575 8.047 -26.185 1.00 78.06 182 GLU A C 1
ATOM 1454 O O . GLU A 1 182 ? 15.402 7.849 -26.501 1.00 78.06 182 GLU A O 1
ATOM 1459 N N . ARG A 1 183 ? 17.316 7.100 -25.598 1.00 76.81 183 ARG A N 1
ATOM 1460 C CA . ARG A 1 183 ? 16.849 5.728 -25.337 1.00 76.81 183 ARG A CA 1
ATOM 1461 C C . ARG A 1 183 ? 15.600 5.673 -24.458 1.00 76.81 183 ARG A C 1
ATOM 1463 O O . ARG A 1 183 ? 14.688 4.887 -24.708 1.00 76.81 183 ARG A O 1
ATOM 1470 N N . VAL A 1 184 ? 15.533 6.498 -23.414 1.00 82.12 184 VAL A N 1
ATOM 1471 C CA . VAL A 1 184 ? 14.356 6.570 -22.536 1.00 82.12 184 VAL A CA 1
ATOM 1472 C C . VAL A 1 184 ? 13.166 7.212 -23.255 1.00 82.12 184 VAL A C 1
ATOM 1474 O O . VAL A 1 184 ? 12.034 6.767 -23.069 1.00 82.12 184 VAL A O 1
ATOM 1477 N N . LEU A 1 185 ? 13.388 8.223 -24.097 1.00 81.12 185 LEU A N 1
ATOM 1478 C CA . LEU A 1 185 ? 12.331 8.825 -24.914 1.00 81.12 185 LEU A CA 1
ATOM 1479 C C . LEU A 1 185 ? 11.786 7.843 -25.957 1.00 81.12 185 LEU A C 1
ATOM 1481 O O . LEU A 1 185 ? 10.576 7.816 -26.182 1.00 81.12 185 LEU A O 1
ATOM 1485 N N . GLU A 1 186 ? 12.639 7.011 -26.554 1.00 77.75 186 GLU A N 1
ATOM 1486 C CA . GLU A 1 186 ? 12.218 5.927 -27.448 1.00 77.75 186 GLU A CA 1
ATOM 1487 C C . GLU A 1 186 ? 11.379 4.880 -26.722 1.00 77.75 186 GLU A C 1
ATOM 1489 O O . GLU A 1 186 ? 10.308 4.513 -27.212 1.00 77.75 186 GLU A O 1
ATOM 1494 N N . LEU A 1 187 ? 11.799 4.471 -25.519 1.00 76.50 187 LEU A N 1
ATOM 1495 C CA . LEU A 1 187 ? 10.969 3.643 -24.648 1.00 76.50 187 LEU A CA 1
ATOM 1496 C C . LEU A 1 187 ? 9.608 4.321 -24.431 1.00 76.50 187 LEU A C 1
ATOM 1498 O O . LEU A 1 187 ? 8.573 3.747 -24.749 1.00 76.50 187 LEU A O 1
ATOM 1502 N N . LEU A 1 188 ? 9.573 5.570 -23.962 1.00 78.50 188 LEU A N 1
ATOM 1503 C CA . LEU A 1 188 ? 8.319 6.269 -23.653 1.00 78.50 188 LEU A CA 1
ATOM 1504 C C . LEU A 1 188 ? 7.411 6.490 -24.874 1.00 78.50 188 LEU A C 1
ATOM 1506 O O . LEU A 1 188 ? 6.190 6.450 -24.720 1.00 78.50 188 LEU A O 1
ATOM 1510 N N . ARG A 1 189 ? 7.966 6.659 -26.082 1.00 70.69 189 ARG A N 1
ATOM 1511 C CA . ARG A 1 189 ? 7.196 6.809 -27.333 1.00 70.69 189 ARG A CA 1
ATOM 1512 C C . ARG A 1 189 ? 6.318 5.592 -27.652 1.00 70.69 189 ARG A C 1
ATOM 1514 O O . ARG A 1 189 ? 5.283 5.766 -28.292 1.00 70.69 189 ARG A O 1
ATOM 1521 N N . GLY A 1 190 ? 6.687 4.393 -27.191 1.00 59.66 190 GLY A N 1
ATOM 1522 C CA . GLY A 1 190 ? 5.908 3.157 -27.371 1.00 59.66 190 GLY A CA 1
ATOM 1523 C C . GLY A 1 190 ? 5.080 2.715 -26.154 1.00 59.66 190 GLY A C 1
ATOM 1524 O O . GLY A 1 190 ? 4.232 1.826 -26.264 1.00 59.66 190 GLY A O 1
ATOM 1525 N N . LEU A 1 191 ? 5.296 3.309 -24.977 1.00 59.59 191 LEU A N 1
ATOM 1526 C CA . LEU A 1 191 ? 4.785 2.788 -23.705 1.00 59.59 191 LEU A CA 1
ATOM 1527 C C . LEU A 1 191 ? 3.425 3.396 -23.317 1.00 59.59 191 LEU A C 1
ATOM 1529 O O . LEU A 1 191 ? 3.327 4.208 -22.401 1.00 59.59 191 LEU A O 1
ATOM 1533 N N . ARG A 1 192 ? 2.331 2.912 -23.924 1.00 58.44 192 ARG A N 1
ATOM 1534 C CA . ARG A 1 192 ? 1.022 2.918 -23.224 1.00 58.44 192 ARG A CA 1
ATOM 1535 C C . ARG A 1 192 ? 0.970 1.833 -22.132 1.00 58.44 192 ARG A C 1
ATOM 1537 O O . ARG A 1 192 ? 0.210 1.952 -21.175 1.00 58.44 192 ARG A O 1
ATOM 1544 N N . TYR A 1 193 ? 1.816 0.807 -22.270 1.00 57.44 193 TYR A N 1
ATOM 1545 C CA . TYR A 1 193 ? 1.992 -0.344 -21.380 1.00 57.44 193 TYR A CA 1
ATOM 1546 C C . TYR A 1 193 ? 3.472 -0.736 -21.316 1.00 57.44 193 TYR A C 1
ATOM 1548 O O . TYR A 1 193 ? 4.208 -0.420 -22.238 1.00 57.44 193 TYR A O 1
ATOM 1556 N N . VAL A 1 194 ? 3.907 -1.447 -20.269 1.00 61.25 194 VAL A N 1
ATOM 1557 C CA . VAL A 1 194 ? 5.288 -1.956 -20.132 1.00 61.25 194 VAL A CA 1
ATOM 1558 C C . VAL A 1 194 ? 5.434 -3.281 -20.890 1.00 61.25 194 VAL A C 1
ATOM 1560 O O . VAL A 1 194 ? 4.986 -4.307 -20.392 1.00 61.25 194 VAL A O 1
ATOM 1563 N N . TYR A 1 195 ? 6.027 -3.283 -22.085 1.00 60.66 195 TYR A N 1
ATOM 1564 C CA . TYR A 1 195 ? 6.160 -4.483 -22.934 1.00 60.66 195 TYR A CA 1
ATOM 1565 C C . TYR A 1 195 ? 7.442 -5.278 -22.675 1.00 60.66 195 TYR A C 1
ATOM 1567 O O . TYR A 1 195 ? 8.435 -4.726 -22.204 1.00 60.66 195 TYR A O 1
ATOM 1575 N N . ALA A 1 196 ? 7.431 -6.572 -23.010 1.00 56.44 196 ALA A N 1
ATOM 1576 C CA . ALA A 1 196 ? 8.643 -7.387 -23.066 1.00 56.44 196 ALA A CA 1
ATOM 1577 C C . ALA A 1 196 ? 9.532 -6.963 -24.258 1.00 56.44 196 ALA A C 1
ATOM 1579 O O . ALA A 1 196 ? 9.052 -6.875 -25.388 1.00 56.44 196 ALA A O 1
ATOM 1580 N N . GLY A 1 197 ? 10.817 -6.689 -24.005 1.00 57.03 197 GLY A N 1
ATOM 1581 C CA . GLY A 1 197 ? 11.780 -6.215 -25.008 1.00 57.03 197 GLY A CA 1
ATOM 1582 C C . GLY A 1 197 ? 12.947 -5.443 -24.382 1.00 57.03 197 GLY A C 1
ATOM 1583 O O . GLY A 1 197 ? 12.935 -5.175 -23.188 1.00 57.03 197 GLY A O 1
ATOM 1584 N N . ASP A 1 198 ? 13.951 -5.103 -25.188 1.00 58.56 198 ASP A N 1
ATOM 1585 C CA . ASP A 1 198 ? 15.062 -4.202 -24.835 1.00 58.56 198 ASP A CA 1
ATOM 1586 C C . ASP A 1 198 ? 14.892 -2.901 -25.639 1.00 58.56 198 ASP A C 1
ATOM 1588 O O . ASP A 1 198 ? 14.210 -2.918 -26.659 1.00 58.56 198 ASP A O 1
ATOM 1592 N N . VAL A 1 199 ? 15.534 -1.797 -25.243 1.00 54.91 199 VAL A N 1
ATOM 1593 C CA . VAL A 1 199 ? 15.560 -0.537 -26.020 1.00 54.91 199 VAL A CA 1
ATOM 1594 C C . VAL A 1 199 ? 16.011 -0.786 -27.467 1.00 54.91 199 VAL A C 1
ATOM 1596 O O . VAL A 1 199 ? 15.548 -0.140 -28.396 1.00 54.91 199 VAL A O 1
ATOM 1599 N N . MET A 1 200 ? 16.885 -1.778 -27.656 1.00 54.88 200 MET A N 1
ATOM 1600 C CA . MET A 1 200 ? 17.446 -2.177 -28.951 1.00 54.88 200 MET A CA 1
ATOM 1601 C C . MET A 1 200 ? 16.660 -3.304 -29.651 1.00 54.88 200 MET A C 1
ATOM 1603 O O . MET A 1 200 ? 17.095 -3.798 -30.691 1.00 54.88 200 MET A O 1
ATOM 1607 N N . GLY A 1 201 ? 15.558 -3.783 -29.066 1.00 55.06 201 GLY A N 1
ATOM 1608 C CA . GLY A 1 201 ? 14.791 -4.933 -29.546 1.00 55.06 201 GLY A CA 1
ATOM 1609 C C . GLY A 1 201 ? 13.388 -4.547 -30.002 1.00 55.06 201 GLY A C 1
ATOM 1610 O O . GLY A 1 201 ? 12.742 -3.693 -29.405 1.00 55.06 201 GLY A O 1
ATOM 1611 N N . VAL A 1 202 ? 12.894 -5.220 -31.044 1.00 59.03 202 VAL A N 1
ATOM 1612 C CA . VAL A 1 202 ? 11.494 -5.122 -31.480 1.00 59.03 202 VAL A CA 1
ATOM 1613 C C . VAL A 1 202 ? 10.595 -5.437 -30.280 1.00 59.03 202 VAL A C 1
ATOM 1615 O O . VAL A 1 202 ? 10.626 -6.557 -29.769 1.00 59.03 202 VAL A O 1
ATOM 1618 N N . PHE A 1 203 ? 9.834 -4.450 -29.799 1.00 66.50 203 PHE A N 1
ATOM 1619 C CA . PHE A 1 203 ? 8.892 -4.652 -28.700 1.00 66.50 203 PHE A CA 1
ATOM 1620 C C . PHE A 1 203 ? 7.902 -5.757 -29.069 1.00 66.50 203 PHE A C 1
ATOM 1622 O O . PHE A 1 203 ? 7.246 -5.683 -30.111 1.00 66.50 203 PHE A O 1
ATOM 1629 N N . ASP A 1 204 ? 7.748 -6.761 -28.204 1.00 69.25 204 ASP A N 1
ATOM 1630 C CA . ASP A 1 204 ? 6.697 -7.756 -28.390 1.00 69.25 204 ASP A CA 1
ATOM 1631 C C . ASP A 1 204 ? 5.367 -7.176 -27.889 1.00 69.25 204 ASP A C 1
ATOM 1633 O O . ASP A 1 204 ? 4.975 -7.338 -26.728 1.00 69.25 204 ASP A O 1
ATOM 1637 N N . ALA A 1 205 ? 4.668 -6.475 -28.785 1.00 68.06 205 ALA A N 1
ATOM 1638 C CA . ALA A 1 205 ? 3.365 -5.871 -28.509 1.00 68.06 205 ALA A CA 1
ATOM 1639 C C . ALA A 1 205 ? 2.294 -6.907 -28.108 1.00 68.06 205 ALA A C 1
ATOM 1641 O O . ALA A 1 205 ? 1.283 -6.538 -27.511 1.00 68.06 205 ALA A O 1
ATOM 1642 N N . THR A 1 206 ? 2.517 -8.202 -28.379 1.00 71.94 206 THR A N 1
ATOM 1643 C CA . THR A 1 206 ? 1.596 -9.282 -27.987 1.00 71.94 206 THR A CA 1
ATOM 1644 C C . THR A 1 206 ? 1.704 -9.654 -26.506 1.00 71.94 206 THR A C 1
ATOM 1646 O O . THR A 1 206 ? 0.840 -10.361 -25.988 1.00 71.94 206 THR A O 1
ATOM 1649 N N . LYS A 1 207 ? 2.731 -9.159 -25.798 1.00 76.00 207 LYS A N 1
ATOM 1650 C CA . LYS A 1 207 ? 3.021 -9.508 -24.398 1.00 76.00 207 LYS A CA 1
ATOM 1651 C C . LYS A 1 207 ? 3.159 -8.268 -23.502 1.00 76.00 207 LYS A C 1
ATOM 1653 O O . LYS A 1 207 ? 4.247 -7.989 -22.979 1.00 76.00 207 LYS A O 1
ATOM 1658 N N . PRO A 1 208 ? 2.070 -7.506 -23.284 1.00 75.94 208 PRO A N 1
ATOM 1659 C CA . PRO A 1 208 ? 2.078 -6.415 -22.320 1.00 75.94 208 PRO A CA 1
ATOM 1660 C C . PRO A 1 208 ? 2.315 -6.954 -20.903 1.00 75.94 208 PRO A C 1
ATOM 1662 O O . PRO A 1 208 ? 1.858 -8.033 -20.536 1.00 75.94 208 PRO A O 1
ATOM 1665 N N . PHE A 1 209 ? 3.045 -6.186 -20.100 1.00 79.75 209 PHE A N 1
ATOM 1666 C CA . PHE A 1 209 ? 3.402 -6.456 -18.703 1.00 79.75 209 PHE A CA 1
ATOM 1667 C C . PHE A 1 209 ? 4.297 -7.678 -18.442 1.00 79.75 209 PHE A C 1
ATOM 1669 O O . PHE A 1 209 ? 4.584 -7.996 -17.289 1.00 79.75 209 PHE A O 1
ATOM 1676 N N . MET A 1 210 ? 4.798 -8.325 -19.493 1.00 82.62 210 MET A N 1
ATOM 1677 C CA . MET A 1 210 ? 5.669 -9.505 -19.407 1.00 82.62 210 MET A CA 1
ATOM 1678 C C . MET A 1 210 ? 7.164 -9.150 -19.349 1.00 82.62 210 MET A C 1
ATOM 1680 O O . MET A 1 210 ? 8.022 -10.021 -19.484 1.00 82.62 210 MET A O 1
ATOM 1684 N N . HIS A 1 211 ? 7.507 -7.872 -19.163 1.00 86.25 211 HIS A N 1
ATOM 1685 C CA . HIS A 1 211 ? 8.902 -7.455 -19.064 1.00 86.25 211 HIS A CA 1
ATOM 1686 C C . HIS A 1 211 ? 9.572 -8.055 -17.810 1.00 86.25 211 HIS A C 1
ATOM 1688 O O . HIS A 1 211 ? 8.999 -7.944 -16.719 1.00 86.25 211 HIS A O 1
ATOM 1694 N N . PRO A 1 212 ? 10.801 -8.607 -17.896 1.00 88.75 212 PRO A N 1
ATOM 1695 C CA . PRO A 1 212 ? 11.493 -9.212 -16.750 1.00 88.75 212 PRO A CA 1
ATOM 1696 C C . PRO A 1 212 ? 11.626 -8.289 -15.528 1.00 88.75 212 PRO A C 1
ATOM 1698 O O . PRO A 1 212 ? 11.591 -8.755 -14.390 1.00 88.75 212 PRO A O 1
ATOM 1701 N N . CYS A 1 213 ? 11.693 -6.971 -15.749 1.00 90.12 213 CYS A N 1
ATOM 1702 C CA . CYS A 1 213 ? 11.699 -5.976 -14.671 1.00 90.12 213 CYS A CA 1
ATOM 1703 C C . CYS A 1 213 ? 10.439 -6.048 -13.788 1.00 90.12 213 CYS A C 1
ATOM 1705 O O . CYS A 1 213 ? 10.543 -5.930 -12.568 1.00 90.12 213 CYS A O 1
ATOM 1707 N N . ILE A 1 214 ? 9.257 -6.280 -14.378 1.00 90.94 214 ILE A N 1
ATOM 1708 C CA . ILE A 1 214 ? 8.003 -6.422 -13.622 1.00 90.94 214 ILE A CA 1
ATOM 1709 C C . ILE A 1 214 ? 8.082 -7.657 -12.730 1.00 90.94 214 ILE A C 1
ATOM 1711 O O . ILE A 1 214 ? 7.824 -7.561 -11.530 1.00 90.94 214 ILE A O 1
ATOM 1715 N N . ALA A 1 215 ? 8.485 -8.796 -13.297 1.00 90.50 215 ALA A N 1
ATOM 1716 C CA . ALA A 1 215 ? 8.601 -10.050 -12.561 1.00 90.50 215 ALA A CA 1
ATOM 1717 C C . ALA A 1 215 ? 9.589 -9.939 -11.386 1.00 90.50 215 ALA A C 1
ATOM 1719 O O . ALA A 1 215 ? 9.267 -10.359 -10.278 1.00 90.50 215 ALA A O 1
ATOM 1720 N N . ASP A 1 216 ? 10.751 -9.313 -11.593 1.00 92.06 216 ASP A N 1
ATOM 1721 C CA . ASP A 1 216 ? 11.772 -9.126 -10.552 1.00 92.06 216 ASP A CA 1
ATOM 1722 C C . ASP A 1 216 ? 11.291 -8.192 -9.423 1.00 92.06 216 ASP A C 1
ATOM 1724 O O . ASP A 1 216 ? 11.474 -8.484 -8.238 1.00 92.06 216 ASP A O 1
ATOM 1728 N N . ILE A 1 217 ? 10.595 -7.095 -9.751 1.00 93.38 217 ILE A N 1
ATOM 1729 C CA . ILE A 1 217 ? 10.012 -6.211 -8.728 1.00 93.38 217 ILE A CA 1
ATOM 1730 C C . ILE A 1 217 ? 8.919 -6.941 -7.939 1.00 93.38 217 ILE A C 1
ATOM 1732 O O . ILE A 1 217 ? 8.915 -6.873 -6.708 1.00 93.38 217 ILE A O 1
ATOM 1736 N N . ILE A 1 218 ? 8.015 -7.660 -8.610 1.00 91.44 218 ILE A N 1
ATOM 1737 C CA . ILE A 1 218 ? 6.955 -8.433 -7.944 1.00 91.44 218 ILE A CA 1
ATOM 1738 C C . ILE A 1 218 ? 7.561 -9.513 -7.049 1.00 91.44 218 ILE A C 1
ATOM 1740 O O . ILE A 1 218 ? 7.147 -9.656 -5.897 1.00 91.44 218 ILE A O 1
ATOM 1744 N N . PHE A 1 219 ? 8.587 -10.216 -7.529 1.00 89.06 219 PHE A N 1
ATOM 1745 C CA . PHE A 1 219 ? 9.307 -11.201 -6.735 1.00 89.06 219 PHE A CA 1
ATOM 1746 C C . PHE A 1 219 ? 9.874 -10.571 -5.452 1.00 89.06 219 PHE A C 1
ATOM 1748 O O . PHE A 1 219 ? 9.649 -11.069 -4.347 1.00 89.06 219 PHE A O 1
ATOM 1755 N N . HIS A 1 220 ? 10.520 -9.410 -5.559 1.00 90.00 220 HIS A N 1
ATOM 1756 C CA . HIS A 1 220 ? 11.035 -8.696 -4.391 1.00 90.00 220 HIS A CA 1
ATOM 1757 C C . HIS A 1 220 ? 9.909 -8.291 -3.415 1.00 90.00 220 HIS A C 1
ATOM 1759 O O . HIS A 1 220 ? 10.024 -8.494 -2.201 1.00 90.00 220 HIS A O 1
ATOM 1765 N N . LEU A 1 221 ? 8.792 -7.758 -3.924 1.00 88.38 221 LEU A N 1
ATOM 1766 C CA . LEU A 1 221 ? 7.643 -7.338 -3.108 1.00 88.38 221 LEU A CA 1
ATOM 1767 C C . LEU A 1 221 ? 7.021 -8.493 -2.314 1.00 88.38 221 LEU A C 1
ATOM 1769 O O . LEU A 1 221 ? 6.620 -8.310 -1.157 1.00 88.38 221 LEU A O 1
ATOM 1773 N N . LEU A 1 222 ? 6.927 -9.667 -2.935 1.00 84.38 222 LEU A N 1
ATOM 1774 C CA . LEU A 1 222 ? 6.259 -10.831 -2.367 1.00 84.38 222 LEU A CA 1
ATOM 1775 C C . LEU A 1 222 ? 7.166 -11.630 -1.419 1.00 84.38 222 LEU A C 1
ATOM 1777 O O . LEU A 1 222 ? 6.693 -12.027 -0.349 1.00 84.38 222 LEU A O 1
ATOM 1781 N N . TRP A 1 223 ? 8.449 -11.820 -1.757 1.00 80.75 223 TRP A N 1
ATOM 1782 C CA . TRP A 1 223 ? 9.348 -12.740 -1.042 1.00 80.75 223 TRP A CA 1
ATOM 1783 C C . TRP A 1 223 ? 10.348 -12.079 -0.084 1.00 80.75 223 TRP A C 1
ATOM 1785 O O . TRP A 1 223 ? 10.715 -12.699 0.910 1.00 80.75 223 TRP A O 1
ATOM 1795 N N . THR A 1 224 ? 10.794 -10.842 -0.316 1.00 75.94 224 THR A N 1
ATOM 1796 C CA . THR A 1 224 ? 11.920 -10.271 0.458 1.00 75.94 224 THR A CA 1
ATOM 1797 C C . THR A 1 224 ? 11.485 -9.557 1.746 1.00 75.94 224 THR A C 1
ATOM 1799 O O . THR A 1 224 ? 12.305 -9.243 2.610 1.00 75.94 224 THR A O 1
ATOM 1802 N N . GLN A 1 225 ? 10.190 -9.292 1.934 1.00 69.75 225 GLN A N 1
ATOM 1803 C CA . GLN A 1 225 ? 9.707 -8.614 3.139 1.00 69.75 225 GLN A CA 1
ATOM 1804 C C . GLN A 1 225 ? 9.606 -9.562 4.349 1.00 69.75 225 GLN A C 1
ATOM 1806 O O . GLN A 1 225 ? 9.069 -10.659 4.242 1.00 69.75 225 GLN A O 1
ATOM 1811 N N . ARG A 1 226 ? 10.023 -9.090 5.542 1.00 57.53 226 ARG A N 1
ATOM 1812 C CA . ARG A 1 226 ? 9.991 -9.814 6.845 1.00 57.53 226 ARG A CA 1
ATOM 1813 C C . ARG A 1 226 ? 8.632 -10.423 7.235 1.00 57.53 226 ARG A C 1
ATOM 1815 O O . ARG A 1 226 ? 8.574 -11.243 8.144 1.00 57.53 226 ARG A O 1
ATOM 1822 N N . ARG A 1 227 ? 7.548 -9.987 6.596 1.00 60.53 227 ARG A N 1
ATOM 1823 C CA . ARG A 1 227 ? 6.217 -10.605 6.621 1.00 60.53 227 ARG A CA 1
ATOM 1824 C C . ARG A 1 227 ? 5.786 -10.702 5.170 1.00 60.53 227 ARG A C 1
ATOM 1826 O O . ARG A 1 227 ? 5.293 -9.713 4.613 1.00 60.53 227 ARG A O 1
ATOM 1833 N N . SER A 1 228 ? 6.107 -11.826 4.536 1.00 61.41 228 SER A N 1
ATOM 1834 C CA . SER A 1 228 ? 5.842 -12.010 3.116 1.00 61.41 228 SER A CA 1
ATOM 1835 C C . SER A 1 228 ? 4.347 -11.832 2.888 1.00 61.41 228 SER A C 1
ATOM 1837 O O . SER A 1 228 ? 3.518 -12.332 3.648 1.00 61.41 228 SER A O 1
ATOM 1839 N N . PHE A 1 229 ? 3.988 -11.065 1.860 1.00 70.12 229 PHE A N 1
ATOM 1840 C CA . PHE A 1 229 ? 2.586 -10.908 1.468 1.00 70.12 229 PHE A CA 1
ATOM 1841 C C . PHE A 1 229 ? 1.914 -12.274 1.277 1.00 70.12 229 PHE A C 1
ATOM 1843 O O . PHE A 1 229 ? 0.754 -12.446 1.616 1.00 70.12 229 PHE A O 1
ATOM 1850 N N . LEU A 1 230 ? 2.697 -13.258 0.839 1.00 68.94 230 LEU A N 1
ATOM 1851 C CA . LEU A 1 230 ? 2.312 -14.652 0.670 1.00 68.94 230 LEU A CA 1
ATOM 1852 C C . LEU A 1 230 ? 1.705 -15.286 1.930 1.00 68.94 230 LEU A C 1
ATOM 1854 O O . LEU A 1 230 ? 0.775 -16.066 1.804 1.00 68.94 230 LEU A O 1
ATOM 1858 N N . GLN A 1 231 ? 2.160 -14.926 3.136 1.00 67.56 231 GLN A N 1
ATOM 1859 C CA . GLN A 1 231 ? 1.544 -15.417 4.380 1.00 67.56 231 GLN A CA 1
ATOM 1860 C C . GLN A 1 231 ? 0.139 -14.844 4.613 1.00 67.56 231 GLN A C 1
ATOM 1862 O O . GLN A 1 231 ? -0.671 -15.460 5.293 1.00 67.56 231 GLN A O 1
ATOM 1867 N N . LEU A 1 232 ? -0.145 -13.661 4.066 1.00 66.81 232 LEU A N 1
ATOM 1868 C CA . LEU A 1 232 ? -1.446 -12.990 4.157 1.00 66.81 232 LEU A CA 1
ATOM 1869 C C . LEU A 1 232 ? -2.392 -13.385 3.018 1.00 66.81 232 LEU A C 1
ATOM 1871 O O . LEU A 1 232 ? -3.582 -13.094 3.073 1.00 66.81 232 LEU A O 1
ATOM 1875 N N . ALA A 1 233 ? -1.842 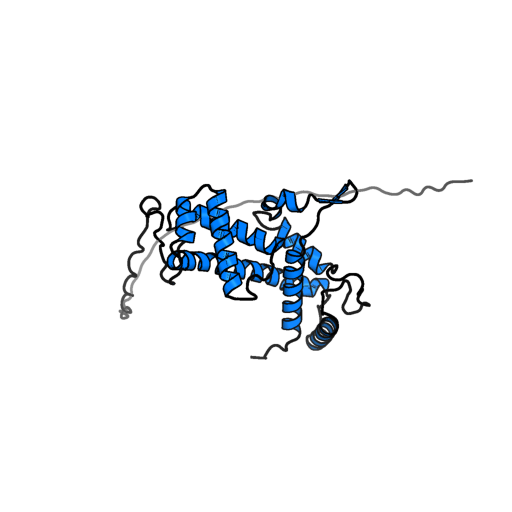-13.988 1.970 1.00 68.56 233 ALA A N 1
ATOM 1876 C CA . ALA A 1 233 ? -2.465 -14.170 0.672 1.00 68.56 233 ALA A CA 1
ATOM 1877 C C . ALA A 1 233 ? -2.289 -15.610 0.174 1.00 68.56 233 ALA A C 1
ATOM 1879 O O . ALA A 1 233 ? -2.154 -15.824 -1.024 1.00 68.56 233 ALA A O 1
ATOM 1880 N N . THR A 1 234 ? -2.249 -16.597 1.075 1.00 67.75 234 THR A N 1
ATOM 1881 C CA . THR A 1 234 ? -2.011 -18.002 0.705 1.00 67.75 234 THR A CA 1
ATOM 1882 C C . THR A 1 234 ? -3.021 -18.475 -0.340 1.00 67.75 234 THR A C 1
ATOM 1884 O O . THR A 1 234 ? -2.614 -18.959 -1.386 1.00 67.75 234 THR A O 1
ATOM 1887 N N . GLY A 1 235 ? -4.308 -18.179 -0.134 1.00 66.50 235 GLY A N 1
ATOM 1888 C CA . GLY A 1 235 ? -5.381 -18.541 -1.067 1.00 66.50 235 GLY A CA 1
ATOM 1889 C C . GLY A 1 235 ? -5.489 -17.687 -2.338 1.00 66.50 235 GLY A C 1
ATOM 1890 O O . GLY A 1 235 ? -6.340 -17.967 -3.169 1.00 66.50 235 GLY A O 1
ATOM 1891 N N . LEU A 1 236 ? -4.671 -16.642 -2.520 1.00 64.56 236 LEU A N 1
ATOM 1892 C CA . LEU A 1 236 ? -4.683 -15.844 -3.763 1.00 64.56 236 LEU A CA 1
ATOM 1893 C C . LEU A 1 236 ? -3.940 -16.514 -4.915 1.00 64.56 236 LEU A C 1
ATOM 1895 O O . LEU A 1 236 ? -4.117 -16.124 -6.065 1.00 64.56 236 LEU A O 1
ATOM 1899 N N . PHE A 1 237 ? -3.096 -17.491 -4.599 1.00 63.06 237 PHE A N 1
ATOM 1900 C CA . PHE A 1 237 ? -2.276 -18.199 -5.572 1.00 63.06 237 PHE A CA 1
ATOM 1901 C C . PHE A 1 237 ? -2.777 -19.619 -5.829 1.00 63.06 237 PHE A C 1
ATOM 1903 O O . PHE A 1 237 ? -2.124 -20.355 -6.554 1.00 63.06 237 PHE A O 1
ATOM 1910 N N . ASP A 1 238 ? -3.915 -19.997 -5.259 1.00 64.25 238 ASP A N 1
ATOM 1911 C CA . ASP A 1 238 ? -4.493 -21.323 -5.434 1.00 64.25 238 ASP A CA 1
ATOM 1912 C C . ASP A 1 238 ? -5.728 -21.175 -6.326 1.00 64.25 238 ASP A C 1
ATOM 1914 O O . ASP A 1 238 ? -6.862 -21.148 -5.854 1.00 64.25 238 ASP A O 1
ATOM 1918 N N . ILE A 1 239 ? -5.499 -20.979 -7.628 1.00 63.88 239 ILE A N 1
ATOM 1919 C CA . ILE A 1 239 ? -6.569 -20.979 -8.628 1.00 63.88 239 ILE A CA 1
ATOM 1920 C C . ILE A 1 239 ? -6.414 -22.238 -9.463 1.00 63.88 239 ILE A C 1
ATOM 1922 O O . ILE A 1 239 ? -5.381 -22.448 -10.092 1.00 63.88 239 ILE A O 1
ATOM 1926 N N . GLU A 1 240 ? -7.444 -23.077 -9.482 1.00 64.81 240 GLU A N 1
ATOM 1927 C CA . GLU A 1 240 ? -7.491 -24.211 -10.395 1.00 64.81 240 GLU A CA 1
ATOM 1928 C C . GLU A 1 240 ? -7.894 -23.724 -11.788 1.00 64.81 240 GLU A C 1
ATOM 1930 O O . GLU A 1 240 ? -8.957 -23.132 -11.980 1.00 64.81 240 GLU A O 1
ATOM 1935 N N . TRP A 1 241 ? -7.034 -23.967 -12.772 1.00 65.44 241 TRP A N 1
ATOM 1936 C CA . TRP A 1 241 ? -7.322 -23.724 -14.180 1.00 65.44 241 TRP A CA 1
ATOM 1937 C C . TRP A 1 241 ? -7.076 -25.019 -14.946 1.00 65.44 241 TRP A C 1
ATOM 1939 O O . TRP A 1 241 ? -6.004 -25.606 -14.846 1.00 65.44 241 TRP A O 1
ATOM 1949 N N . ASN A 1 242 ? -8.081 -25.499 -15.681 1.00 73.12 242 ASN A N 1
ATOM 1950 C CA . ASN A 1 242 ? -8.041 -26.792 -16.380 1.00 73.12 242 ASN A CA 1
ATOM 1951 C C . ASN A 1 242 ? -7.673 -27.999 -15.486 1.00 73.12 242 ASN A C 1
ATOM 1953 O O . ASN A 1 242 ? -7.058 -28.951 -15.958 1.00 73.12 242 ASN A O 1
ATOM 1957 N N . GLY A 1 243 ? -8.054 -27.976 -14.204 1.00 72.62 243 GLY A N 1
ATOM 1958 C CA . GLY A 1 243 ? -7.770 -29.066 -13.259 1.00 72.62 243 GLY A CA 1
ATOM 1959 C C . GLY A 1 243 ? -6.345 -29.074 -12.695 1.00 72.62 243 GLY A C 1
ATOM 1960 O O . GLY A 1 243 ? -5.991 -29.991 -11.959 1.00 72.62 243 GLY A O 1
ATOM 1961 N N . GLU A 1 244 ? -5.535 -28.059 -12.999 1.00 72.06 244 GLU A N 1
ATOM 1962 C CA . GLU A 1 244 ? -4.212 -27.861 -12.407 1.00 72.06 244 GLU A CA 1
ATOM 1963 C C . GLU A 1 244 ? -4.201 -26.601 -11.533 1.00 72.06 244 GLU A C 1
ATOM 1965 O O . GLU A 1 244 ? -4.819 -25.587 -11.861 1.00 72.06 244 GLU A O 1
ATOM 1970 N N . ALA A 1 245 ? -3.486 -26.652 -10.408 1.00 69.81 245 ALA A N 1
ATOM 1971 C CA . ALA A 1 245 ? -3.323 -25.503 -9.525 1.00 69.81 245 ALA A CA 1
ATOM 1972 C C . ALA A 1 245 ? -2.303 -24.510 -10.113 1.00 69.81 245 ALA A C 1
ATOM 1974 O O . ALA A 1 245 ? -1.112 -24.812 -10.221 1.00 69.81 245 ALA A O 1
ATOM 1975 N N . TYR A 1 246 ? -2.762 -23.302 -10.443 1.00 70.06 246 TYR A N 1
ATOM 1976 C CA . TYR A 1 246 ? -1.952 -22.199 -10.951 1.00 70.06 246 TYR A CA 1
ATOM 1977 C C . TYR A 1 246 ? -1.888 -21.034 -9.965 1.00 70.06 246 TYR A C 1
ATOM 1979 O O . TYR A 1 246 ? -2.885 -20.601 -9.386 1.00 70.06 246 TYR A O 1
ATOM 1987 N N . LYS A 1 247 ? -0.687 -20.454 -9.862 1.00 72.25 247 LYS A N 1
ATOM 1988 C CA . LYS A 1 247 ? -0.428 -19.234 -9.093 1.00 72.25 247 LYS A CA 1
ATOM 1989 C C . LYS A 1 247 ? -0.594 -18.013 -9.982 1.00 72.25 247 LYS A C 1
ATOM 1991 O O . LYS A 1 247 ? 0.255 -17.751 -10.831 1.00 72.25 247 LYS A O 1
ATOM 1996 N N . ILE A 1 248 ? -1.661 -17.249 -9.766 1.00 78.75 248 ILE A N 1
ATOM 1997 C CA . ILE A 1 248 ? -1.934 -16.022 -10.523 1.00 78.75 248 ILE A CA 1
ATOM 1998 C C . ILE A 1 248 ? -1.435 -14.804 -9.745 1.00 78.75 248 ILE A C 1
ATOM 2000 O O . ILE A 1 248 ? -1.630 -14.676 -8.537 1.00 78.75 248 ILE A O 1
ATOM 2004 N N . ILE A 1 249 ? -0.777 -13.887 -10.453 1.00 83.88 249 ILE A N 1
ATOM 2005 C CA . ILE A 1 249 ? -0.403 -12.579 -9.917 1.00 83.88 249 ILE A CA 1
ATOM 2006 C C . ILE A 1 249 ? -1.594 -11.630 -10.118 1.00 83.88 249 ILE A C 1
ATOM 2008 O O . ILE A 1 249 ? -2.041 -11.473 -11.256 1.00 83.88 249 ILE A O 1
ATOM 2012 N N . PRO A 1 250 ? -2.100 -10.963 -9.065 1.00 87.00 250 PRO A N 1
ATOM 2013 C CA . PRO A 1 250 ? -3.220 -10.041 -9.210 1.00 87.00 250 PRO A CA 1
ATOM 2014 C C . PRO A 1 250 ? -2.918 -8.876 -10.163 1.00 87.00 250 PRO A C 1
ATOM 2016 O O . PRO A 1 250 ? -1.864 -8.240 -10.075 1.00 87.00 250 PRO A O 1
ATOM 2019 N N . GLY A 1 251 ? -3.884 -8.544 -11.023 1.00 88.06 251 GLY A N 1
ATOM 2020 C CA . GLY A 1 251 ? -3.791 -7.420 -11.961 1.00 88.06 251 GLY A CA 1
ATOM 2021 C C . GLY A 1 251 ? -3.440 -6.078 -11.298 1.00 88.06 251 GLY A C 1
ATOM 2022 O O . GLY A 1 251 ? -2.537 -5.401 -11.788 1.00 88.06 251 GLY A O 1
ATOM 2023 N N . PRO A 1 252 ? -4.051 -5.696 -10.156 1.00 90.62 252 PRO A N 1
ATOM 2024 C CA . PRO A 1 252 ? -3.697 -4.453 -9.468 1.00 90.62 252 PRO A CA 1
ATOM 2025 C C . PRO A 1 252 ? -2.223 -4.382 -9.054 1.00 90.62 252 PRO A C 1
ATOM 2027 O O . PRO A 1 252 ? -1.584 -3.349 -9.247 1.00 90.62 252 PRO A O 1
ATOM 2030 N N . LEU A 1 253 ? -1.631 -5.484 -8.580 1.00 91.25 253 LEU A N 1
ATOM 2031 C CA . LEU A 1 253 ? -0.199 -5.534 -8.276 1.00 91.25 253 LEU A CA 1
ATOM 2032 C C . LEU A 1 253 ? 0.660 -5.281 -9.525 1.00 91.25 253 LEU A C 1
ATOM 2034 O O . LEU A 1 253 ? 1.631 -4.524 -9.457 1.00 91.25 253 LEU A O 1
ATOM 2038 N N . VAL A 1 254 ? 0.283 -5.861 -10.669 1.00 91.81 254 VAL A N 1
ATOM 2039 C CA . VAL A 1 254 ? 0.954 -5.612 -11.956 1.00 91.81 254 VAL A CA 1
ATOM 2040 C C . VAL A 1 254 ? 0.833 -4.140 -12.356 1.00 91.81 254 VAL A C 1
ATOM 2042 O O . VAL A 1 254 ? 1.842 -3.519 -12.686 1.00 91.81 254 VAL A O 1
ATOM 2045 N N . CYS A 1 255 ? -0.358 -3.546 -12.255 1.00 91.25 255 CYS A N 1
ATOM 2046 C CA . CYS A 1 255 ? -0.588 -2.131 -12.558 1.00 91.25 255 CYS A CA 1
ATOM 2047 C C . CYS A 1 255 ? 0.224 -1.196 -11.650 1.00 91.25 255 CYS A C 1
ATOM 2049 O O . CYS A 1 255 ? 0.795 -0.212 -12.128 1.00 91.25 255 CYS A O 1
ATOM 2051 N N . LEU A 1 256 ? 0.316 -1.510 -10.354 1.00 92.69 256 LEU A N 1
ATOM 2052 C CA . LEU A 1 256 ? 1.102 -0.751 -9.381 1.00 92.69 256 LEU A CA 1
ATOM 2053 C C . LEU A 1 256 ? 2.590 -0.737 -9.759 1.00 92.69 256 LEU A C 1
ATOM 2055 O O . LEU A 1 256 ? 3.227 0.317 -9.756 1.00 92.69 256 LEU A O 1
ATOM 2059 N N . VAL A 1 257 ? 3.136 -1.900 -10.124 1.00 94.50 257 VAL A N 1
ATOM 2060 C CA . VAL A 1 257 ? 4.536 -2.042 -10.547 1.00 94.50 257 VAL A CA 1
ATOM 2061 C C . VAL A 1 257 ? 4.782 -1.374 -11.897 1.00 94.50 257 VAL A C 1
ATOM 2063 O O . VAL A 1 257 ? 5.746 -0.624 -12.034 1.00 94.50 257 VAL A O 1
ATOM 2066 N N . ALA A 1 258 ? 3.904 -1.581 -12.879 1.00 91.62 258 ALA A N 1
ATOM 2067 C CA . ALA A 1 258 ? 4.022 -0.964 -14.197 1.00 91.62 258 ALA A CA 1
ATOM 2068 C C . ALA A 1 258 ? 3.999 0.569 -14.112 1.00 91.62 258 ALA A C 1
ATOM 2070 O O . ALA A 1 258 ? 4.815 1.239 -14.740 1.00 91.62 258 ALA A O 1
ATOM 2071 N N . THR A 1 259 ? 3.127 1.125 -13.269 1.00 91.00 259 THR A N 1
ATOM 2072 C CA . THR A 1 259 ? 3.053 2.573 -13.033 1.00 91.00 259 THR A CA 1
ATOM 2073 C C . THR A 1 259 ? 4.312 3.096 -12.347 1.00 91.00 259 THR A C 1
ATOM 2075 O O . THR A 1 259 ? 4.813 4.160 -12.708 1.00 91.00 259 THR A O 1
ATOM 2078 N N . ALA A 1 260 ? 4.872 2.342 -11.397 1.00 93.56 260 ALA A N 1
ATOM 2079 C CA . ALA A 1 260 ? 6.145 2.687 -10.773 1.00 93.56 260 ALA A CA 1
ATOM 2080 C C . ALA A 1 260 ? 7.306 2.693 -11.784 1.00 93.56 260 ALA A C 1
ATOM 2082 O O . ALA A 1 260 ? 8.099 3.631 -11.776 1.00 93.56 260 ALA A O 1
ATOM 2083 N N . ILE A 1 261 ? 7.379 1.701 -12.679 1.00 92.31 261 ILE A N 1
ATOM 2084 C CA . ILE A 1 261 ? 8.365 1.657 -13.772 1.00 92.31 261 ILE A CA 1
ATOM 2085 C C . ILE A 1 261 ? 8.193 2.862 -14.699 1.00 92.31 261 ILE A C 1
ATOM 2087 O O . ILE A 1 261 ? 9.158 3.574 -14.962 1.00 92.31 261 ILE A O 1
ATOM 2091 N N . HIS A 1 262 ? 6.964 3.124 -15.148 1.00 88.81 262 HIS A N 1
ATOM 2092 C CA . HIS A 1 262 ? 6.672 4.247 -16.033 1.00 88.81 262 HIS A CA 1
ATOM 2093 C C . HIS A 1 262 ? 7.033 5.594 -15.387 1.00 88.81 262 HIS A C 1
ATOM 2095 O O . HIS A 1 262 ? 7.618 6.453 -16.040 1.00 88.81 262 HIS A O 1
ATOM 2101 N N . SER A 1 263 ? 6.729 5.786 -14.097 1.00 90.81 263 SER A N 1
ATOM 2102 C CA . SER A 1 263 ? 7.138 6.987 -13.355 1.00 90.81 263 SER A CA 1
ATOM 2103 C C . SER A 1 263 ? 8.654 7.163 -13.359 1.00 90.81 263 SER A C 1
ATOM 2105 O O . SER A 1 263 ? 9.118 8.270 -13.594 1.00 90.81 263 SER A O 1
ATOM 2107 N N . VAL A 1 264 ? 9.418 6.093 -13.131 1.00 91.62 264 VAL A N 1
ATOM 2108 C CA . VAL A 1 264 ? 10.885 6.154 -13.131 1.00 91.62 264 VAL A CA 1
ATOM 2109 C C . VAL A 1 264 ? 11.434 6.496 -14.511 1.00 91.62 264 VAL A C 1
ATOM 2111 O O . VAL A 1 264 ? 12.278 7.378 -14.618 1.00 91.62 264 VAL A O 1
ATOM 2114 N N . LEU A 1 265 ? 10.934 5.851 -15.568 1.00 88.44 265 LEU A N 1
ATOM 2115 C CA . LEU A 1 265 ? 11.337 6.165 -16.941 1.00 88.44 265 LEU A CA 1
ATOM 2116 C C . LEU A 1 265 ? 11.028 7.626 -17.290 1.00 88.44 265 LEU A C 1
ATOM 2118 O O . LEU A 1 265 ? 11.865 8.315 -17.861 1.00 88.44 265 LEU A O 1
ATOM 2122 N N . ARG A 1 266 ? 9.861 8.136 -16.881 1.00 87.75 266 ARG A N 1
ATOM 2123 C CA . ARG A 1 266 ? 9.508 9.548 -17.069 1.00 87.75 266 ARG A CA 1
ATOM 2124 C C . ARG A 1 266 ? 10.490 10.486 -16.365 1.00 87.75 266 ARG A C 1
ATOM 2126 O O . ARG A 1 266 ? 10.941 11.438 -16.994 1.00 87.75 266 ARG A O 1
ATOM 2133 N N . ASP A 1 267 ? 10.857 10.205 -15.119 1.00 88.69 267 ASP A N 1
ATOM 2134 C CA . ASP A 1 267 ? 11.813 11.031 -14.367 1.00 88.69 267 ASP A CA 1
ATOM 2135 C C . ASP A 1 267 ? 13.225 10.988 -14.983 1.00 88.69 267 ASP A C 1
ATOM 2137 O O . ASP A 1 267 ? 13.952 11.974 -14.946 1.00 88.69 267 ASP A O 1
ATOM 2141 N N . MET A 1 268 ? 13.608 9.864 -15.596 1.00 86.06 268 MET A N 1
ATOM 2142 C CA . MET A 1 268 ? 14.876 9.738 -16.329 1.00 86.06 268 MET A CA 1
ATOM 2143 C C . MET A 1 268 ? 14.869 10.469 -17.682 1.00 86.06 268 MET A C 1
ATOM 2145 O O . MET A 1 268 ? 15.934 10.763 -18.215 1.00 86.06 268 MET A O 1
ATOM 2149 N N . SER A 1 269 ? 13.690 10.753 -18.249 1.00 82.50 269 SER A N 1
ATOM 2150 C CA . SER A 1 269 ? 13.553 11.477 -19.523 1.00 82.50 269 SER A CA 1
ATOM 2151 C C . SER A 1 269 ? 13.661 12.997 -19.379 1.00 82.50 269 SER A C 1
ATOM 2153 O O . SER A 1 269 ? 13.977 13.694 -20.346 1.00 82.50 269 SER A O 1
ATOM 2155 N N . THR A 1 270 ? 13.384 13.521 -18.182 1.00 79.31 270 THR A N 1
ATOM 2156 C CA . THR A 1 270 ? 13.482 14.951 -17.891 1.00 79.31 270 THR A CA 1
ATOM 2157 C C . THR A 1 270 ? 14.937 15.327 -17.622 1.00 79.31 270 THR A C 1
ATOM 2159 O O . THR A 1 270 ? 15.581 14.653 -16.815 1.00 79.31 270 THR A O 1
ATOM 2162 N N . PRO A 1 271 ? 15.475 16.385 -18.259 1.00 64.38 271 PRO A N 1
ATOM 2163 C CA . PRO A 1 271 ? 16.823 16.847 -17.960 1.00 64.38 271 PRO A CA 1
ATOM 2164 C C . PRO A 1 271 ? 16.895 17.236 -16.481 1.00 64.38 271 PRO A C 1
ATOM 2166 O O . PRO A 1 271 ? 16.004 17.917 -15.973 1.00 64.38 271 PRO A O 1
ATOM 2169 N N . ALA A 1 272 ? 17.938 16.786 -15.782 1.00 60.56 272 ALA A N 1
ATOM 2170 C CA . ALA A 1 272 ? 18.220 17.294 -14.449 1.00 60.56 272 ALA A CA 1
ATOM 2171 C C . ALA A 1 272 ? 18.470 18.801 -14.579 1.00 60.56 272 ALA A C 1
ATOM 2173 O O . ALA A 1 272 ? 19.366 19.204 -15.323 1.00 60.56 272 ALA A O 1
ATOM 2174 N N . GLU A 1 273 ? 17.668 19.625 -13.901 1.00 45.53 273 GLU A N 1
ATOM 2175 C CA . GLU A 1 273 ? 18.007 21.034 -13.720 1.00 45.53 273 GLU A CA 1
ATOM 2176 C C . GLU A 1 273 ? 19.395 21.072 -13.080 1.00 45.53 273 GLU A C 1
ATOM 2178 O O . GLU A 1 273 ? 19.607 20.555 -11.981 1.00 45.53 273 GLU A O 1
ATOM 2183 N N . VAL A 1 274 ? 20.361 21.583 -13.840 1.00 41.41 274 VAL A N 1
ATOM 2184 C CA . VAL A 1 274 ? 21.715 21.817 -13.356 1.00 41.41 274 VAL A CA 1
ATOM 2185 C C . VAL A 1 274 ? 21.588 22.884 -12.262 1.00 41.41 274 VAL A C 1
ATOM 2187 O O . VAL A 1 274 ? 21.066 23.957 -12.571 1.00 41.41 274 VAL A O 1
ATOM 2190 N N . PRO A 1 275 ? 21.963 22.594 -11.002 1.00 42.03 275 PRO A N 1
ATOM 2191 C CA . PRO A 1 275 ? 21.966 23.599 -9.944 1.00 42.03 275 PRO A CA 1
ATOM 2192 C C . PRO A 1 275 ? 22.997 24.701 -10.204 1.00 42.03 275 PRO A C 1
ATOM 2194 O O . PRO A 1 275 ? 24.048 24.402 -10.821 1.00 42.03 275 PRO A O 1
#

Secondary structure (DSSP, 8-state):
----------------------------------------PPP-PPPPPP-----TTSS-TT---B-TTS-B-GGGS-HHHHHHHHHHHHHHHHHHHHT-S-GGGSHHHHHHHHHHHHHHHHHHTT-HHHHHHHHH-HHHHHHHHHHHHHHHHHHHHHHHHHHHHHHHHHTT--S-HHHHHHHHHHHHHH-SS-EES-TTS--EEEEET--HHHHHHHHHHHHSSSS-HHHH-GGGS-EEETTEEE-PPPHHHHHHHHHHHHHHHHHHHSPP---